Protein AF-A0A259KXC9-F1 (afdb_monomer)

Mean predicted aligned error: 21.01 Å

pLDDT: mean 70.19, std 17.05, range [35.16, 93.25]

Sequence (197 aa):
MSRIPPKAAGLARALYEAGTPIRQIAAETGLSSASVYFWADRIVDQDGTVHHAPAQRRYGGRTTHPPSRTRRRALLARLWHAAERQMDQIDTRVAALDAPGSPDARPGGRDCGARETSARDSEKDAKALAVLARVVRELGALDGESAAGKSPATGKGGAAAQSEEGLRGRNLDTFRRELARRLDRLREGGDGAEPAG

Solvent-accessible surface area (backbone atoms only — not comparable to full-atom values): 11827 Å² total; per-residue (Å²): 130,86,83,72,56,65,69,44,41,49,49,37,24,54,40,56,74,71,67,54,55,64,71,55,45,21,67,78,50,73,40,52,69,69,52,43,59,62,24,31,29,37,47,62,51,96,88,66,52,74,46,84,50,74,53,84,75,81,70,68,68,75,77,74,65,74,68,51,73,66,59,46,50,53,49,50,53,53,52,50,56,50,49,52,53,51,50,54,53,48,52,54,53,50,51,55,68,70,38,93,78,38,89,84,77,61,96,82,77,93,63,80,62,62,59,53,52,54,52,50,50,51,52,50,51,53,51,51,50,52,51,51,54,49,51,55,52,53,52,52,49,54,54,48,52,61,55,70,71,54,76,89,77,81,80,78,90,79,56,62,77,75,31,72,68,41,50,49,50,50,52,48,56,48,50,51,52,53,49,51,57,49,53,50,50,52,51,56,67,64,65,71,77,72,84,83,128

Nearest PDB structures (foldseek):
  2r0q-assembly1_F  TM=8.960E-01  e=5.290E+00  Staphylococcus aureus
  5xt2-assembly5_E  TM=7.795E-01  e=3.855E+00  Bradyrhizobium japonicum
  5z4y-assembly1_B  TM=3.067E-01  e=4.661E+00  unclassified

Radius of gyration: 32.55 Å; Cα contacts (8 Å, |Δi|>4): 79; chains: 1; bounding box: 71×36×91 Å

Structure (mmCIF, N/CA/C/O backbone):
data_AF-A0A259KXC9-F1
#
_entry.id   AF-A0A259KXC9-F1
#
loop_
_atom_site.group_PDB
_atom_site.id
_atom_site.type_symbol
_atom_site.label_atom_id
_atom_site.label_alt_id
_atom_site.label_comp_id
_atom_site.label_asym_id
_atom_site.label_entity_id
_atom_site.label_seq_id
_atom_site.pdbx_PDB_ins_code
_atom_site.Cartn_x
_atom_site.Cartn_y
_atom_site.Cartn_z
_atom_site.occupancy
_atom_site.B_iso_or_equiv
_atom_site.auth_seq_id
_atom_site.auth_comp_id
_atom_site.auth_asym_id
_atom_site.auth_atom_id
_atom_site.pdbx_PDB_model_num
ATOM 1 N N . MET A 1 1 ? -12.319 9.874 41.227 1.00 45.97 1 MET A N 1
ATOM 2 C CA . MET A 1 1 ? -12.435 8.753 40.268 1.00 45.97 1 MET A CA 1
ATOM 3 C C . MET A 1 1 ? -13.696 7.979 40.611 1.00 45.97 1 MET A C 1
ATOM 5 O O . MET A 1 1 ? -13.722 7.348 41.660 1.00 45.97 1 MET A O 1
ATOM 9 N N . SER A 1 2 ? -14.762 8.097 39.814 1.00 48.94 2 SER A N 1
ATOM 10 C CA . SER A 1 2 ? -15.996 7.334 40.048 1.00 48.94 2 SER A CA 1
ATOM 11 C C . SER A 1 2 ? -15.675 5.840 40.024 1.00 48.94 2 SER A C 1
ATOM 13 O O . SER A 1 2 ? -15.097 5.356 39.050 1.00 48.94 2 SER A O 1
ATOM 15 N N . ARG A 1 3 ? -15.992 5.123 41.110 1.00 65.00 3 ARG A N 1
ATOM 16 C CA . ARG A 1 3 ? -15.824 3.667 41.190 1.00 65.00 3 ARG A CA 1
ATOM 17 C C . ARG A 1 3 ? -16.818 3.034 40.220 1.00 65.00 3 ARG A C 1
ATOM 19 O O . ARG A 1 3 ? -18.007 2.966 40.506 1.00 65.00 3 ARG A O 1
ATOM 26 N N . ILE A 1 4 ? -16.335 2.649 39.044 1.00 69.31 4 ILE A N 1
ATOM 27 C CA . ILE A 1 4 ? -17.130 1.909 38.065 1.00 69.31 4 ILE A CA 1
ATOM 28 C C . ILE A 1 4 ? -17.415 0.525 38.661 1.00 69.31 4 ILE A C 1
ATOM 30 O O . ILE A 1 4 ? -16.483 -0.105 39.167 1.00 69.31 4 ILE A O 1
ATOM 34 N N . PRO A 1 5 ? -18.668 0.042 38.630 1.00 75.06 5 PRO A N 1
ATOM 35 C CA . PRO A 1 5 ? -18.994 -1.267 39.173 1.00 75.06 5 PRO A CA 1
ATOM 36 C C . PRO A 1 5 ? -18.284 -2.375 38.373 1.00 75.06 5 PRO A C 1
ATOM 38 O O . PRO A 1 5 ? -18.263 -2.317 37.139 1.00 75.06 5 PRO A O 1
ATOM 41 N N . PRO A 1 6 ? -17.757 -3.418 39.041 1.00 76.56 6 PRO A N 1
ATOM 42 C CA . PRO A 1 6 ? -16.983 -4.492 38.405 1.00 76.56 6 PRO A CA 1
ATOM 43 C C . PRO A 1 6 ? -17.765 -5.196 37.283 1.00 76.56 6 PRO A C 1
ATOM 45 O O . PRO A 1 6 ? -17.205 -5.550 36.248 1.00 76.56 6 PRO A O 1
ATOM 48 N N . LYS A 1 7 ? -19.095 -5.284 37.426 1.00 84.25 7 LYS A N 1
ATOM 49 C CA . LYS A 1 7 ? -20.003 -5.828 36.408 1.00 84.25 7 LYS A CA 1
ATOM 50 C C . LYS A 1 7 ? -19.958 -5.051 35.086 1.00 84.25 7 LYS A C 1
ATOM 52 O O . LYS A 1 7 ? -19.967 -5.668 34.027 1.00 84.25 7 LYS A O 1
ATOM 57 N N . ALA A 1 8 ? -19.884 -3.718 35.131 1.00 85.69 8 ALA A N 1
ATOM 58 C CA . ALA A 1 8 ? -19.824 -2.892 33.923 1.00 85.69 8 ALA A CA 1
ATOM 59 C C . ALA A 1 8 ? -18.471 -3.027 33.210 1.00 85.69 8 ALA A C 1
ATOM 61 O O . ALA A 1 8 ? -18.428 -3.052 31.983 1.00 85.69 8 ALA A O 1
ATOM 62 N N . ALA A 1 9 ? -17.379 -3.170 33.970 1.00 86.25 9 ALA A N 1
ATOM 63 C CA . ALA A 1 9 ? -16.046 -3.410 33.423 1.00 86.25 9 ALA A CA 1
ATOM 64 C C . ALA A 1 9 ? -15.948 -4.773 32.714 1.00 86.25 9 ALA A C 1
ATOM 66 O O . ALA A 1 9 ? -15.493 -4.838 31.572 1.00 86.25 9 ALA A O 1
ATOM 67 N N . GLY A 1 10 ? -16.436 -5.844 33.354 1.00 88.31 10 GLY A N 1
ATOM 68 C CA . GLY A 1 10 ? -16.463 -7.182 32.755 1.00 88.31 10 GLY A CA 1
ATOM 69 C C . GLY A 1 10 ? -17.336 -7.248 31.498 1.00 88.31 10 GLY A C 1
ATOM 70 O O . GLY A 1 10 ? -16.915 -7.789 30.477 1.00 88.31 10 GLY A O 1
ATOM 71 N N . LEU A 1 11 ? -18.516 -6.621 31.536 1.00 90.44 11 LEU A N 1
ATOM 72 C CA . LEU A 1 11 ? -19.430 -6.538 30.393 1.00 90.44 11 LEU A CA 1
ATOM 73 C C . LEU A 1 11 ? -18.794 -5.764 29.224 1.00 90.44 11 LEU A C 1
ATOM 75 O O . LEU A 1 11 ? -18.808 -6.240 28.089 1.00 90.44 11 LEU A O 1
ATOM 79 N N . ALA A 1 12 ? -18.162 -4.615 29.496 1.00 91.62 12 ALA A N 1
ATOM 80 C CA . ALA A 1 12 ? -17.472 -3.826 28.475 1.00 91.62 12 ALA A CA 1
ATOM 81 C C . ALA A 1 12 ? -16.391 -4.634 27.749 1.00 91.62 12 ALA A C 1
ATOM 83 O O . ALA A 1 12 ? -16.292 -4.564 26.523 1.00 91.62 12 ALA A O 1
ATOM 84 N N . ARG A 1 13 ? -15.609 -5.423 28.496 1.00 90.44 13 ARG A N 1
ATOM 85 C CA . ARG A 1 13 ? -14.588 -6.301 27.925 1.00 90.44 13 ARG A CA 1
ATOM 86 C C . ARG A 1 13 ? -15.200 -7.419 27.084 1.00 90.44 13 ARG A C 1
ATOM 88 O O . ARG A 1 13 ? -14.767 -7.601 25.952 1.00 90.44 13 ARG A O 1
ATOM 95 N N . ALA A 1 14 ? -16.219 -8.113 27.590 1.00 90.19 14 ALA A N 1
ATOM 96 C CA . ALA A 1 14 ? -16.875 -9.196 26.857 1.00 90.19 14 ALA A CA 1
ATOM 97 C C . ALA A 1 14 ? -17.439 -8.712 25.508 1.00 90.19 14 ALA A C 1
ATOM 99 O O . ALA A 1 14 ? -17.207 -9.332 24.472 1.00 90.19 14 ALA A O 1
ATOM 100 N N . LEU A 1 15 ? -18.096 -7.546 25.486 1.00 91.62 15 LEU A N 1
ATOM 101 C CA . LEU A 1 15 ? -18.560 -6.935 24.236 1.00 91.62 15 LEU A CA 1
ATOM 102 C C . LEU A 1 15 ? -17.404 -6.457 23.348 1.00 91.62 15 LEU A C 1
ATOM 104 O O . LEU A 1 15 ? -17.507 -6.496 22.119 1.00 91.62 15 LEU A O 1
ATOM 108 N N . TYR A 1 16 ? -16.298 -5.995 23.943 1.00 91.69 16 TYR A N 1
ATOM 109 C CA . TYR A 1 16 ? -15.095 -5.626 23.200 1.00 91.69 16 TYR A CA 1
ATOM 110 C C . TYR A 1 16 ? -14.453 -6.847 22.515 1.00 91.69 16 TYR A C 1
ATOM 112 O O . TYR A 1 16 ? -14.006 -6.752 21.373 1.00 91.69 16 TYR A O 1
ATOM 120 N N . GLU A 1 17 ? -14.463 -8.012 23.142 1.00 89.12 17 GLU A N 1
ATOM 121 C CA . GLU A 1 17 ? -13.960 -9.248 22.534 1.00 89.12 17 GLU A CA 1
ATOM 122 C C . GLU A 1 17 ? -14.943 -9.803 21.486 1.00 89.12 17 GLU A C 1
ATOM 124 O O . GLU A 1 17 ? -14.517 -10.249 20.424 1.00 89.12 17 GLU A O 1
ATOM 129 N N . ALA A 1 18 ? -16.254 -9.643 21.694 1.00 88.81 18 ALA A N 1
ATOM 130 C CA . ALA A 1 18 ? -17.305 -10.099 20.774 1.00 88.81 18 ALA A CA 1
ATOM 131 C C . ALA A 1 18 ? -17.453 -9.286 19.467 1.00 88.81 18 ALA A C 1
ATOM 133 O O . ALA A 1 18 ? -18.309 -9.589 18.640 1.00 88.81 18 ALA A O 1
ATOM 134 N N . GLY A 1 19 ? -16.661 -8.232 19.254 1.00 88.62 19 GLY A N 1
ATOM 135 C CA . GLY A 1 19 ? -16.741 -7.421 18.028 1.00 88.62 19 GLY A CA 1
ATOM 136 C C . GLY A 1 19 ? -17.784 -6.285 18.037 1.00 88.62 19 GLY A C 1
ATOM 137 O O . GLY A 1 19 ? -17.818 -5.495 17.095 1.00 88.62 19 GLY A O 1
ATOM 138 N N . THR A 1 20 ? -18.555 -6.096 19.115 1.00 90.12 20 THR A N 1
ATOM 139 C CA . THR A 1 20 ? -19.586 -5.042 19.240 1.00 90.12 20 THR A CA 1
ATOM 140 C C . THR A 1 20 ? -19.020 -3.622 19.055 1.00 90.12 20 THR A C 1
ATOM 142 O O . THR A 1 20 ? -17.974 -3.316 19.635 1.00 90.12 20 THR A O 1
ATOM 145 N N . PRO A 1 21 ? -19.644 -2.715 18.279 1.00 90.69 21 PRO A N 1
ATOM 146 C CA . PRO A 1 21 ? -19.142 -1.353 18.067 1.00 90.69 21 PRO A CA 1
ATOM 147 C C . PRO A 1 21 ? -18.966 -0.548 19.367 1.00 90.69 21 PRO A C 1
ATOM 149 O O . PRO A 1 21 ? -19.838 -0.562 20.229 1.00 90.69 21 PRO A O 1
ATOM 152 N N . ILE A 1 22 ? -17.889 0.244 19.484 1.00 90.19 22 ILE A N 1
ATOM 153 C CA . ILE A 1 22 ? -17.551 0.991 20.721 1.00 90.19 22 ILE A CA 1
ATOM 154 C C . ILE A 1 22 ? -18.691 1.896 21.206 1.00 90.19 22 ILE A C 1
ATOM 156 O O . ILE A 1 22 ? -18.929 1.990 22.407 1.00 90.19 22 ILE A O 1
ATOM 160 N N . ARG A 1 23 ? -19.424 2.542 20.287 1.00 90.50 23 ARG A N 1
ATOM 161 C CA . ARG A 1 23 ? -20.581 3.382 20.643 1.00 90.50 23 ARG A CA 1
ATOM 162 C C . ARG A 1 23 ? -21.698 2.583 21.313 1.00 90.50 23 ARG A C 1
ATOM 164 O O . ARG A 1 23 ? -22.316 3.084 22.243 1.00 90.50 23 ARG A O 1
ATOM 171 N N . GLN A 1 24 ? -21.934 1.360 20.851 1.00 91.88 24 GLN A N 1
ATOM 172 C CA . GLN A 1 24 ? -22.938 0.475 21.426 1.00 91.88 24 GLN A CA 1
ATOM 173 C C . GLN A 1 24 ? -22.489 -0.030 22.802 1.00 91.88 24 GLN A C 1
ATOM 175 O O . GLN A 1 24 ? -23.263 0.041 23.747 1.00 91.88 24 GLN A O 1
ATOM 180 N N . ILE A 1 25 ? -21.213 -0.406 22.954 1.00 92.50 25 ILE A N 1
ATOM 181 C CA . ILE A 1 25 ? -20.650 -0.773 24.266 1.00 92.50 25 ILE A CA 1
ATOM 182 C C . ILE A 1 25 ? -20.818 0.377 25.266 1.00 92.50 25 ILE A C 1
ATOM 184 O O . ILE A 1 25 ? -21.252 0.159 26.393 1.00 92.50 25 ILE A O 1
ATOM 188 N N . ALA A 1 26 ? -20.500 1.606 24.854 1.00 92.00 26 ALA A N 1
ATOM 189 C CA . ALA A 1 26 ? -20.657 2.797 25.685 1.00 92.00 26 ALA A CA 1
ATOM 190 C C . ALA A 1 26 ? -22.118 3.022 26.115 1.00 92.00 26 ALA A C 1
ATOM 192 O O . ALA A 1 26 ? -22.369 3.325 27.279 1.00 92.00 26 ALA A O 1
ATOM 193 N N . ALA A 1 27 ? -23.077 2.826 25.204 1.00 91.31 27 ALA A N 1
ATOM 194 C CA . ALA A 1 27 ? -24.503 2.943 25.507 1.00 91.31 27 ALA A CA 1
ATOM 195 C C . ALA A 1 27 ? -24.987 1.859 26.486 1.00 91.31 27 ALA A C 1
ATOM 197 O O . ALA A 1 27 ? -25.718 2.168 27.421 1.00 91.31 27 ALA A O 1
ATOM 198 N N . GLU A 1 28 ? -24.547 0.610 26.311 1.00 90.38 28 GLU A N 1
ATOM 199 C CA . GLU A 1 28 ? -24.964 -0.523 27.150 1.00 90.38 28 GLU A CA 1
ATOM 200 C C . GLU A 1 28 ? -24.323 -0.508 28.546 1.00 90.38 28 GLU A C 1
ATOM 202 O O . GLU A 1 28 ? -24.921 -0.963 29.518 1.00 90.38 28 GLU A O 1
ATOM 207 N N . THR A 1 29 ? -23.107 0.027 28.666 1.00 90.69 29 THR A N 1
ATOM 208 C CA . THR A 1 29 ? -22.350 0.038 29.933 1.00 90.69 29 THR A CA 1
ATOM 209 C C . THR A 1 29 ? -22.398 1.371 30.673 1.00 90.69 29 THR A C 1
ATOM 211 O O . THR A 1 29 ? -21.950 1.448 31.818 1.00 90.69 29 THR A O 1
ATOM 214 N N . GLY A 1 30 ? -22.890 2.435 30.031 1.00 90.06 30 GLY A N 1
ATOM 215 C CA . GLY A 1 30 ? -22.804 3.809 30.535 1.00 90.06 30 GLY A CA 1
ATOM 216 C C . GLY A 1 30 ? -21.371 4.356 30.596 1.00 90.06 30 GLY A C 1
ATOM 217 O O . GLY A 1 30 ? -21.124 5.389 31.219 1.00 90.06 30 GLY A O 1
ATOM 218 N N . LEU A 1 31 ? -20.403 3.663 29.987 1.00 90.62 31 LEU A N 1
ATOM 219 C CA . LEU A 1 31 ? -18.995 4.041 30.006 1.00 90.62 31 LEU A CA 1
ATOM 220 C C . LEU A 1 31 ? -18.653 5.018 28.883 1.00 90.62 31 LEU A C 1
ATOM 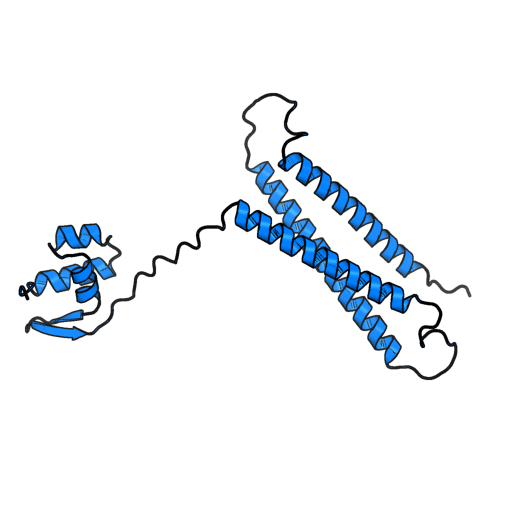222 O O . LEU A 1 31 ? -19.164 4.936 27.768 1.00 90.62 31 LEU A O 1
ATOM 226 N N . SER A 1 32 ? -17.688 5.900 29.144 1.00 90.56 32 SER A N 1
ATOM 227 C CA . SER A 1 32 ? -17.074 6.690 28.075 1.00 90.56 32 SER A CA 1
ATOM 228 C C . SER A 1 32 ? -16.286 5.787 27.116 1.00 90.56 32 SER A C 1
ATOM 230 O O . SER A 1 32 ? -15.781 4.734 27.509 1.00 90.56 32 SER A O 1
ATOM 232 N N . SER A 1 33 ? -16.088 6.226 25.869 1.00 88.69 33 SER A N 1
ATOM 233 C CA . SER A 1 33 ? -15.270 5.475 24.900 1.00 88.69 33 SER A CA 1
ATOM 234 C C . SER A 1 33 ? -13.842 5.220 25.404 1.00 88.69 33 SER A C 1
ATOM 236 O O . SER A 1 33 ? -13.302 4.138 25.198 1.00 88.69 33 SER A O 1
ATOM 238 N N . ALA A 1 34 ? -13.243 6.181 26.117 1.00 88.19 34 ALA A N 1
ATOM 239 C CA . ALA A 1 34 ? -11.924 6.012 26.728 1.00 88.19 34 ALA A CA 1
ATOM 240 C C . ALA A 1 34 ? -11.942 4.954 27.845 1.00 88.19 34 ALA A C 1
ATOM 242 O O . ALA A 1 34 ? -11.027 4.138 27.947 1.00 88.19 34 ALA A O 1
ATOM 243 N N . SER A 1 35 ? -13.010 4.925 28.647 1.00 90.06 35 SER A N 1
ATOM 244 C CA . SER A 1 35 ? -13.203 3.921 29.696 1.00 90.06 35 SER A CA 1
ATOM 245 C C . SER A 1 35 ? -13.388 2.515 29.122 1.00 90.06 35 SER A C 1
ATOM 247 O O . SER A 1 35 ? -12.886 1.564 29.709 1.00 90.06 35 SER A O 1
ATOM 249 N N . VAL A 1 36 ? -14.038 2.371 27.962 1.00 90.12 36 VAL A N 1
ATOM 250 C CA . VAL A 1 36 ? -14.145 1.075 27.269 1.00 90.12 36 VAL A CA 1
ATOM 251 C C . VAL 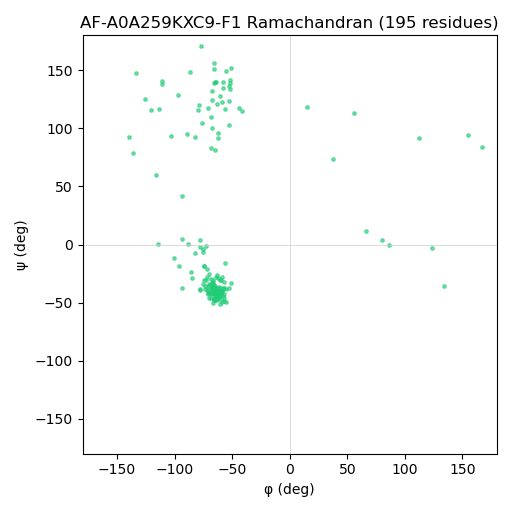A 1 36 ? -12.759 0.535 26.910 1.00 90.12 36 VAL A C 1
ATOM 253 O O . VAL A 1 36 ? -12.467 -0.613 27.223 1.00 90.12 36 VAL A O 1
ATOM 256 N N . TYR A 1 37 ? -11.870 1.353 26.334 1.00 90.31 37 TYR A N 1
ATOM 257 C CA . TYR A 1 37 ? -10.495 0.918 26.046 1.00 90.31 37 TYR A CA 1
ATOM 258 C C . TYR A 1 37 ? -9.699 0.598 27.312 1.00 90.31 37 TYR A C 1
ATOM 260 O O . TYR A 1 37 ? -8.977 -0.393 27.351 1.00 90.31 37 TYR A O 1
ATOM 268 N N . PHE A 1 38 ? -9.864 1.407 28.359 1.00 89.94 38 PHE A N 1
ATOM 269 C CA . PHE A 1 38 ? -9.216 1.178 29.647 1.00 89.94 38 PHE A CA 1
ATOM 270 C C . PHE A 1 38 ? -9.591 -0.184 30.258 1.00 89.94 38 PHE A C 1
ATOM 272 O O . PHE A 1 38 ? -8.728 -0.846 30.840 1.00 89.94 38 PHE A O 1
ATOM 279 N N . TRP A 1 39 ? -10.858 -0.594 30.137 1.00 90.50 39 TRP A N 1
ATOM 280 C CA . TRP A 1 39 ? -11.350 -1.876 30.648 1.00 90.50 39 TRP A CA 1
ATOM 281 C C . TRP A 1 39 ? -11.153 -3.040 29.677 1.00 90.50 39 TRP A C 1
ATOM 283 O O . TRP A 1 39 ? -11.007 -4.169 30.128 1.00 90.50 39 TRP A O 1
ATOM 293 N N . ALA A 1 40 ? -11.038 -2.785 28.373 1.00 89.50 40 ALA A N 1
ATOM 294 C CA . ALA A 1 40 ? -10.644 -3.808 27.406 1.00 89.50 40 ALA A CA 1
ATOM 295 C C . ALA A 1 40 ? -9.266 -4.412 27.738 1.00 89.50 40 ALA A C 1
ATOM 297 O O . ALA A 1 40 ? -9.021 -5.577 27.448 1.00 89.50 40 ALA A O 1
ATOM 298 N N . ASP A 1 41 ? -8.383 -3.653 28.396 1.00 89.62 41 ASP A N 1
ATOM 299 C CA . ASP A 1 41 ? -7.050 -4.136 28.771 1.00 89.62 41 ASP A CA 1
ATOM 300 C C . ASP A 1 41 ? -6.962 -4.737 30.176 1.00 89.62 41 ASP A C 1
ATOM 302 O O . ASP A 1 41 ? -5.870 -5.061 30.644 1.00 89.62 41 ASP A O 1
ATOM 306 N N . ARG A 1 42 ? -8.083 -4.867 30.891 1.00 90.44 42 ARG A N 1
ATOM 307 C CA . ARG A 1 42 ? -8.093 -5.300 32.293 1.00 90.44 42 ARG A CA 1
ATOM 308 C C . ARG A 1 42 ? -9.147 -6.365 32.558 1.00 90.44 42 ARG A C 1
ATOM 310 O O . ARG A 1 42 ? -10.195 -6.368 31.923 1.00 90.44 42 ARG A O 1
ATOM 317 N N . ILE A 1 43 ? -8.860 -7.269 33.481 1.00 85.38 43 ILE A N 1
ATOM 318 C CA . ILE A 1 43 ? -9.810 -8.252 34.010 1.00 85.38 43 ILE A CA 1
ATOM 319 C C . ILE A 1 43 ? -10.084 -7.865 35.457 1.00 85.38 43 ILE A C 1
ATOM 321 O O . ILE A 1 43 ? -9.166 -7.448 36.165 1.00 85.38 43 ILE A O 1
ATOM 325 N N . VAL A 1 44 ? -11.351 -7.941 35.855 1.00 85.19 44 VAL A N 1
ATOM 326 C CA . VAL A 1 44 ? -11.797 -7.677 37.223 1.00 85.19 44 VAL A CA 1
ATOM 327 C C . VAL A 1 44 ? -12.320 -8.985 37.797 1.00 85.19 44 VAL A C 1
ATOM 329 O O . VAL A 1 44 ? -13.294 -9.521 37.267 1.00 85.19 44 VAL A O 1
ATOM 332 N N . ASP A 1 45 ? -11.674 -9.496 38.840 1.00 81.81 45 ASP A N 1
ATOM 333 C CA . ASP A 1 45 ? -12.122 -10.711 39.523 1.00 81.81 45 ASP A CA 1
ATOM 334 C C . ASP A 1 45 ? -13.315 -10.423 40.442 1.00 81.81 45 ASP A C 1
ATOM 336 O O . ASP A 1 45 ? -13.673 -9.271 40.710 1.00 81.81 45 ASP A O 1
ATOM 340 N N . GLN A 1 46 ? -13.929 -11.487 40.963 1.00 76.31 46 GLN A N 1
ATOM 341 C CA . GLN A 1 46 ? -15.059 -11.385 41.894 1.00 76.31 46 GLN A CA 1
ATOM 342 C C . GLN A 1 46 ? -14.679 -10.667 43.199 1.00 76.31 46 GLN A C 1
ATOM 344 O O . GLN A 1 46 ? -15.508 -9.951 43.759 1.00 76.31 46 GLN A O 1
ATOM 349 N N . ASP A 1 47 ? -13.412 -10.766 43.608 1.00 76.88 47 ASP A N 1
ATOM 350 C CA . ASP A 1 47 ? -12.852 -10.095 44.788 1.00 76.88 47 ASP A CA 1
ATOM 351 C C . ASP A 1 47 ? -12.546 -8.603 44.543 1.00 76.88 47 ASP A C 1
ATOM 353 O O . ASP A 1 47 ? -12.110 -7.881 45.441 1.00 76.88 47 ASP A O 1
ATOM 357 N N . GLY A 1 48 ? -12.773 -8.113 43.318 1.00 75.06 48 GLY A N 1
ATOM 358 C CA . GLY A 1 48 ? -12.513 -6.732 42.918 1.00 75.06 48 GLY A CA 1
ATOM 359 C C . GLY A 1 48 ? -11.049 -6.435 42.584 1.00 75.06 48 GLY A C 1
ATOM 360 O O . GLY A 1 48 ? -10.721 -5.284 42.281 1.00 75.06 48 GLY A O 1
ATOM 361 N N . THR A 1 49 ? -10.172 -7.442 42.603 1.00 83.88 49 THR A N 1
ATOM 362 C CA . THR A 1 49 ? -8.802 -7.341 42.090 1.00 83.88 49 THR A CA 1
ATOM 363 C C . THR A 1 49 ? -8.812 -7.081 40.589 1.00 83.88 49 THR A C 1
ATOM 365 O O . THR A 1 49 ? -9.648 -7.599 39.848 1.00 83.88 49 THR A O 1
ATOM 368 N N . VAL A 1 50 ? -7.901 -6.215 40.138 1.00 85.88 50 VAL A N 1
ATOM 369 C CA . VAL A 1 50 ? -7.814 -5.791 38.739 1.00 85.88 50 VAL A CA 1
ATOM 370 C C . VAL A 1 50 ? -6.449 -6.157 38.187 1.00 85.88 50 VAL A C 1
ATOM 372 O O . VAL A 1 50 ? -5.436 -5.596 38.605 1.00 85.88 50 VAL A O 1
ATOM 375 N N . HIS A 1 51 ? -6.428 -7.043 37.196 1.00 85.88 51 HIS A N 1
ATOM 376 C CA . HIS A 1 51 ? -5.204 -7.462 36.523 1.00 85.88 51 HIS A CA 1
ATOM 377 C C . HIS A 1 51 ? -5.171 -6.939 35.091 1.00 85.88 51 HIS A C 1
ATOM 379 O O . HIS A 1 51 ? -6.186 -6.889 34.396 1.00 85.88 51 HIS A O 1
ATOM 385 N N . HIS A 1 52 ? -3.991 -6.515 34.646 1.00 87.50 52 HIS A N 1
ATOM 386 C CA . HIS A 1 52 ? -3.789 -6.054 33.280 1.00 87.50 52 HIS A CA 1
ATOM 387 C C . HIS A 1 52 ? -3.636 -7.259 32.343 1.00 87.50 52 HIS A C 1
ATOM 389 O O . HIS A 1 52 ? -2.667 -8.008 32.440 1.00 87.50 52 HIS A O 1
ATOM 395 N N . ALA A 1 53 ? -4.579 -7.417 31.422 1.00 84.56 53 ALA A N 1
ATOM 396 C CA . ALA A 1 53 ? -4.594 -8.447 30.393 1.00 84.56 53 ALA A CA 1
ATOM 397 C C . ALA A 1 53 ? -5.095 -7.797 29.092 1.00 84.56 53 ALA A C 1
ATOM 399 O O . ALA A 1 53 ? -6.306 -7.690 28.896 1.00 84.56 53 ALA A O 1
ATOM 400 N N . PRO A 1 54 ? -4.206 -7.297 28.222 1.00 83.44 54 PRO A N 1
ATOM 401 C CA . PRO A 1 54 ? -4.607 -6.532 27.046 1.00 83.44 54 PRO A CA 1
ATOM 402 C C . PRO A 1 54 ? -5.445 -7.398 26.097 1.00 83.44 54 PRO A C 1
ATOM 404 O O . PRO A 1 54 ? -4.974 -8.439 25.641 1.00 83.44 54 PRO A O 1
ATOM 407 N N . ALA A 1 55 ? -6.682 -6.989 25.798 1.00 81.31 55 ALA A N 1
ATOM 408 C CA . ALA A 1 55 ? -7.474 -7.654 24.765 1.00 81.31 55 ALA A CA 1
ATOM 409 C C . ALA A 1 55 ? -6.822 -7.458 23.389 1.00 81.31 55 ALA A C 1
ATOM 411 O O . ALA A 1 55 ? -6.171 -6.437 23.130 1.00 81.31 55 ALA A O 1
ATOM 412 N N . GLN A 1 56 ? -7.023 -8.417 22.477 1.00 80.44 56 GLN A N 1
ATOM 413 C CA . GLN A 1 56 ? -6.568 -8.261 21.099 1.00 80.44 56 GLN A CA 1
ATOM 414 C C . GLN A 1 56 ? -7.170 -6.984 20.515 1.00 80.44 56 GLN A C 1
ATOM 416 O O . GLN A 1 56 ? -8.389 -6.831 20.404 1.00 80.44 56 GLN A O 1
ATOM 421 N N . ARG A 1 57 ? -6.299 -6.031 20.169 1.00 82.31 57 ARG A N 1
ATOM 422 C CA . ARG A 1 57 ? -6.742 -4.780 19.570 1.00 82.31 57 ARG A CA 1
ATOM 423 C C . ARG A 1 57 ? -7.443 -5.107 18.273 1.00 82.31 57 ARG A C 1
ATOM 425 O O . ARG A 1 57 ? -6.870 -5.731 17.381 1.00 82.31 57 ARG A O 1
ATOM 432 N N . ARG A 1 58 ? -8.655 -4.581 18.148 1.00 74.94 58 ARG A N 1
ATOM 433 C CA . ARG A 1 58 ? -9.325 -4.472 16.864 1.00 74.94 58 ARG A CA 1
ATOM 434 C C . ARG A 1 58 ? -8.548 -3.447 16.052 1.00 74.94 58 ARG A C 1
ATOM 436 O O . ARG A 1 58 ? -8.880 -2.263 16.037 1.00 74.94 58 ARG A O 1
ATOM 443 N N . TYR A 1 59 ? -7.466 -3.885 15.418 1.00 58.72 59 TYR A N 1
ATOM 444 C CA . TYR A 1 59 ? -6.936 -3.173 14.276 1.00 58.72 59 TYR A CA 1
ATOM 445 C C . TYR A 1 59 ? -8.051 -3.229 13.241 1.00 58.72 59 TYR A C 1
ATOM 447 O O . TYR A 1 59 ? -8.166 -4.181 12.476 1.00 58.72 59 TYR A O 1
ATOM 455 N N . GLY A 1 60 ? -8.906 -2.202 13.247 1.00 53.41 60 GLY A N 1
ATOM 456 C CA . GLY A 1 60 ? -9.552 -1.778 12.023 1.00 53.41 60 GLY A CA 1
ATOM 457 C C . GLY A 1 60 ? -8.389 -1.581 11.081 1.00 53.41 60 GLY A C 1
ATOM 458 O O . GLY A 1 60 ? -7.585 -0.669 11.305 1.00 53.41 60 GLY A O 1
ATOM 459 N N . GLY A 1 61 ? -8.199 -2.550 10.176 1.00 47.41 61 GLY A N 1
ATOM 460 C CA . GLY A 1 61 ? -7.112 -2.530 9.215 1.00 47.41 61 GLY A CA 1
ATOM 461 C C . GLY A 1 61 ? -7.091 -1.114 8.705 1.00 47.41 61 GLY A C 1
ATOM 462 O O . GLY A 1 61 ? -8.146 -0.645 8.272 1.00 47.41 61 GLY A O 1
ATOM 463 N N . ARG A 1 62 ? -5.976 -0.395 8.937 1.00 48.22 62 ARG A N 1
ATOM 464 C CA . ARG A 1 62 ? -5.833 0.988 8.476 1.00 48.22 62 ARG A CA 1
ATOM 465 C C . ARG A 1 62 ? -6.432 0.959 7.100 1.00 48.22 62 ARG A C 1
ATOM 467 O O . ARG A 1 62 ? -5.941 0.189 6.275 1.00 48.22 62 ARG A O 1
ATOM 474 N N . THR A 1 63 ? -7.539 1.664 6.907 1.00 47.44 63 THR A N 1
ATOM 475 C CA . THR A 1 63 ? 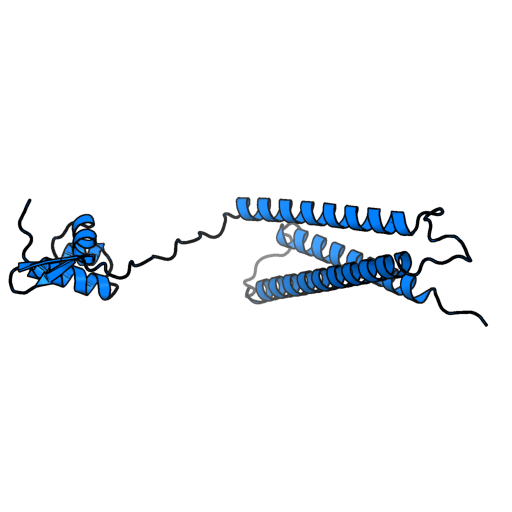-8.114 1.776 5.588 1.00 47.44 63 THR A CA 1
ATOM 476 C C . THR A 1 63 ? -7.012 2.483 4.833 1.00 47.44 63 THR A C 1
ATOM 478 O O . THR A 1 63 ? -6.807 3.690 4.964 1.00 47.44 63 THR A O 1
ATOM 481 N N . THR A 1 64 ? -6.181 1.704 4.148 1.00 55.34 64 THR A N 1
ATOM 482 C CA . THR A 1 64 ? -5.272 2.165 3.126 1.00 55.34 64 THR A CA 1
ATOM 483 C C . THR A 1 64 ? -6.233 2.660 2.080 1.00 55.34 64 THR A C 1
ATOM 485 O O . THR A 1 64 ? -6.637 1.929 1.181 1.00 55.34 64 THR A O 1
ATOM 488 N N . HIS A 1 65 ? -6.729 3.882 2.298 1.00 55.28 65 HIS A N 1
ATOM 489 C CA . HIS A 1 65 ? -7.627 4.512 1.372 1.00 55.28 65 HIS A CA 1
ATOM 490 C C . HIS A 1 65 ? -6.908 4.424 0.038 1.00 55.28 65 HIS A C 1
ATOM 492 O O . HIS A 1 65 ? -5.731 4.816 -0.035 1.00 55.28 65 HIS A O 1
ATOM 498 N N . PRO A 1 66 ? -7.554 3.826 -0.977 1.00 59.62 66 PRO A N 1
ATOM 499 C CA . PRO A 1 66 ? -6.925 3.694 -2.268 1.00 59.62 66 PRO A CA 1
ATOM 500 C C . PRO A 1 66 ? -6.432 5.090 -2.660 1.00 59.62 66 PRO A C 1
ATOM 502 O O . PRO A 1 66 ? -7.150 6.073 -2.440 1.00 59.62 66 PRO A O 1
ATOM 505 N N . PRO A 1 67 ? -5.183 5.211 -3.144 1.00 70.25 67 PRO A N 1
ATOM 506 C CA . PRO A 1 67 ? -4.607 6.512 -3.435 1.00 70.25 67 PRO A CA 1
ATOM 507 C C . PRO A 1 67 ? -5.563 7.280 -4.343 1.00 70.25 67 PRO A C 1
ATOM 509 O O . PRO A 1 67 ? -6.110 6.708 -5.291 1.00 70.25 67 PRO A O 1
ATOM 512 N N . SER A 1 68 ? -5.764 8.567 -4.045 1.00 82.81 68 SER A N 1
ATOM 513 C CA . SER A 1 68 ? -6.624 9.430 -4.855 1.00 82.81 68 SER A CA 1
ATOM 514 C C . SER A 1 68 ? -6.239 9.329 -6.333 1.00 82.81 68 SER A C 1
ATOM 516 O O . SER A 1 68 ? -5.081 9.067 -6.672 1.00 82.81 68 SER A O 1
ATOM 518 N N . ARG A 1 69 ? -7.196 9.556 -7.240 1.00 82.06 69 ARG A N 1
ATOM 519 C CA . ARG A 1 69 ? -6.965 9.440 -8.691 1.00 82.06 69 ARG A CA 1
ATOM 520 C C . ARG A 1 69 ? -5.756 10.265 -9.154 1.00 82.06 69 ARG A C 1
ATOM 522 O O . ARG A 1 69 ? -4.979 9.793 -9.979 1.00 82.06 69 ARG A O 1
ATOM 529 N N . THR A 1 70 ? -5.555 11.446 -8.570 1.00 84.69 70 THR A N 1
ATOM 530 C CA . THR A 1 70 ? -4.395 12.315 -8.818 1.00 84.69 70 THR A CA 1
ATOM 531 C C . THR A 1 70 ? -3.091 11.686 -8.333 1.00 84.69 70 THR A C 1
ATOM 533 O O . THR A 1 70 ? -2.122 11.632 -9.087 1.00 84.69 70 THR A O 1
ATOM 536 N N . ARG A 1 71 ? -3.066 11.131 -7.112 1.00 79.44 71 ARG A N 1
ATOM 537 C CA . ARG A 1 71 ? -1.884 10.449 -6.561 1.00 79.44 71 ARG A CA 1
ATOM 538 C C . ARG A 1 71 ? -1.533 9.194 -7.361 1.00 79.44 71 ARG A C 1
ATOM 540 O O . ARG A 1 71 ? -0.358 8.932 -7.599 1.00 79.44 71 ARG A O 1
ATOM 547 N N . ARG A 1 72 ? -2.546 8.459 -7.831 1.00 83.50 72 ARG A N 1
ATOM 548 C CA . ARG A 1 72 ? -2.374 7.313 -8.731 1.00 83.50 72 ARG A CA 1
ATOM 549 C C . ARG A 1 72 ? -1.801 7.743 -10.087 1.00 83.50 72 ARG A C 1
ATOM 551 O O . ARG A 1 72 ? -0.839 7.134 -10.532 1.00 83.50 72 ARG A O 1
ATOM 558 N N . ARG A 1 73 ? -2.325 8.805 -10.718 1.00 89.00 73 ARG A N 1
ATOM 559 C CA . ARG A 1 73 ? -1.778 9.341 -11.986 1.00 89.00 73 ARG A CA 1
ATOM 560 C C . ARG A 1 73 ? -0.327 9.797 -11.837 1.00 89.00 73 ARG A C 1
ATOM 562 O O . ARG A 1 73 ? 0.488 9.458 -12.683 1.00 89.00 73 ARG A O 1
ATOM 569 N N . ALA A 1 74 ? 0.003 10.501 -10.755 1.00 88.75 74 ALA A N 1
ATOM 570 C CA . ALA A 1 74 ? 1.370 10.945 -10.493 1.00 88.75 74 ALA A CA 1
ATOM 571 C C . ALA A 1 74 ? 2.338 9.764 -10.308 1.00 88.75 74 ALA A C 1
ATOM 573 O O . ALA A 1 74 ? 3.452 9.792 -10.823 1.00 88.75 74 ALA A O 1
ATOM 574 N N . LEU A 1 75 ? 1.909 8.709 -9.607 1.00 87.50 75 LEU A N 1
ATOM 575 C CA . LEU A 1 75 ? 2.702 7.488 -9.465 1.00 87.50 75 LEU A CA 1
ATOM 576 C C . LEU A 1 75 ? 2.923 6.799 -10.817 1.00 87.50 75 LEU A C 1
ATOM 578 O O . LEU A 1 75 ? 4.054 6.443 -11.130 1.00 87.50 75 LEU A O 1
ATOM 582 N N . LEU A 1 76 ? 1.870 6.656 -11.625 1.00 91.31 76 LEU A N 1
ATOM 583 C CA . LEU A 1 76 ? 1.965 6.048 -12.954 1.00 91.31 76 LEU A CA 1
ATOM 584 C C . LEU A 1 76 ? 2.888 6.841 -13.882 1.00 91.31 76 LEU A C 1
ATOM 586 O O . LEU A 1 76 ? 3.731 6.241 -14.532 1.00 91.31 76 LEU A O 1
ATOM 590 N N . ALA A 1 77 ? 2.795 8.173 -13.889 1.00 88.31 77 ALA A N 1
ATOM 591 C CA . ALA A 1 77 ? 3.697 9.018 -14.671 1.00 88.31 77 ALA A CA 1
ATOM 592 C C . ALA A 1 77 ? 5.162 8.833 -14.244 1.00 88.31 77 ALA A C 1
ATOM 594 O O . ALA A 1 77 ? 6.050 8.710 -15.080 1.00 88.31 77 ALA A O 1
ATOM 595 N N . ARG A 1 78 ? 5.425 8.745 -12.934 1.00 91.50 78 ARG A N 1
ATOM 596 C CA . ARG A 1 78 ? 6.779 8.490 -12.418 1.00 91.50 78 ARG A CA 1
ATOM 597 C C . ARG A 1 78 ? 7.303 7.110 -12.803 1.00 91.50 78 ARG A C 1
ATOM 599 O O . ARG A 1 78 ? 8.470 7.002 -13.156 1.00 91.50 78 ARG A O 1
ATOM 606 N N . LEU A 1 79 ? 6.462 6.079 -12.724 1.00 93.25 79 LEU A N 1
ATOM 607 C CA . LEU A 1 79 ? 6.823 4.724 -13.145 1.00 93.25 79 LEU A CA 1
ATOM 608 C C . LEU A 1 79 ? 7.098 4.667 -14.647 1.00 93.25 79 LEU A C 1
ATOM 610 O O . LEU A 1 79 ? 8.080 4.062 -15.058 1.00 93.25 79 LEU A O 1
ATOM 614 N N . TRP A 1 80 ? 6.282 5.354 -15.445 1.00 91.94 80 TRP A N 1
ATOM 615 C CA . TRP A 1 80 ? 6.468 5.461 -16.886 1.00 91.94 80 TRP A CA 1
ATOM 616 C C . TRP A 1 80 ? 7.808 6.116 -17.235 1.00 91.94 80 TRP A C 1
ATOM 618 O O . TRP A 1 80 ? 8.618 5.517 -17.929 1.00 91.94 80 TRP A O 1
ATOM 628 N N . HIS A 1 81 ? 8.112 7.277 -16.651 1.00 87.88 81 HIS A N 1
ATOM 629 C CA . HIS A 1 81 ? 9.399 7.943 -16.868 1.00 87.88 81 HIS A CA 1
ATOM 630 C C . HIS A 1 81 ? 10.602 7.152 -16.347 1.00 87.88 81 HIS A C 1
ATOM 632 O O . HIS A 1 81 ? 11.716 7.334 -16.834 1.00 87.88 81 HIS A O 1
ATOM 638 N N . ALA A 1 82 ? 10.418 6.318 -15.323 1.00 90.50 82 ALA A N 1
ATOM 639 C CA . ALA A 1 82 ? 11.468 5.416 -14.871 1.00 90.50 82 ALA A CA 1
ATOM 640 C C . ALA A 1 82 ? 11.703 4.294 -15.892 1.00 90.50 82 ALA A C 1
ATOM 642 O O . ALA A 1 82 ? 12.854 3.991 -16.191 1.00 90.50 82 ALA A O 1
ATOM 643 N N . ALA A 1 83 ? 10.631 3.734 -16.457 1.00 84.75 83 ALA A N 1
ATOM 644 C CA . ALA A 1 83 ? 10.714 2.721 -17.500 1.00 84.75 83 ALA A CA 1
ATOM 645 C C . ALA A 1 83 ? 11.366 3.271 -18.778 1.00 84.75 83 ALA A C 1
ATOM 647 O O . ALA A 1 83 ? 12.263 2.627 -19.308 1.00 84.75 83 ALA A O 1
ATOM 648 N N . GLU A 1 84 ? 10.994 4.478 -19.220 1.00 88.06 84 GLU A N 1
ATOM 649 C CA . GLU A 1 84 ? 11.629 5.157 -20.363 1.00 88.06 84 GLU A CA 1
ATOM 650 C C . GLU A 1 84 ? 13.142 5.295 -20.153 1.00 88.06 84 GLU A C 1
ATOM 652 O O . GLU A 1 84 ? 13.925 4.843 -20.981 1.00 88.06 84 GLU A O 1
ATOM 657 N N . ARG A 1 85 ? 13.570 5.792 -18.985 1.00 87.56 85 ARG A N 1
ATOM 658 C CA . ARG A 1 85 ? 15.003 5.895 -18.665 1.00 87.56 85 ARG A CA 1
ATOM 659 C C . ARG A 1 85 ? 15.710 4.545 -18.638 1.00 87.56 85 ARG A C 1
ATOM 661 O O . ARG A 1 85 ? 16.878 4.469 -18.998 1.00 87.56 85 ARG A O 1
ATOM 668 N N . GLN A 1 86 ? 15.043 3.497 -18.158 1.00 85.50 86 GLN A N 1
ATOM 669 C CA . GLN A 1 86 ? 15.619 2.152 -18.154 1.00 85.50 86 GLN A CA 1
ATOM 670 C C . GLN A 1 86 ? 15.791 1.615 -19.576 1.00 85.50 86 GLN A C 1
ATOM 672 O O . GLN A 1 86 ? 16.806 0.982 -19.850 1.00 85.50 86 GLN A O 1
ATOM 677 N N . MET A 1 87 ? 14.850 1.902 -20.478 1.00 85.88 87 MET A N 1
ATOM 678 C CA . MET A 1 87 ? 14.972 1.558 -21.896 1.00 85.88 87 MET A CA 1
ATOM 679 C C . MET A 1 87 ? 16.128 2.321 -22.544 1.00 85.88 87 MET A C 1
ATOM 681 O O . MET A 1 87 ? 16.992 1.683 -23.129 1.00 85.88 87 MET A O 1
ATOM 685 N N . ASP A 1 88 ? 16.237 3.635 -22.326 1.00 85.62 88 ASP A N 1
ATOM 686 C CA . ASP A 1 88 ? 17.357 4.433 -22.852 1.00 85.62 88 ASP A CA 1
ATOM 687 C C . ASP A 1 88 ? 18.721 3.910 -22.360 1.00 85.62 88 ASP A C 1
ATOM 689 O O . ASP A 1 88 ? 19.703 3.875 -23.104 1.00 85.62 88 ASP A O 1
ATOM 693 N N . GLN A 1 89 ? 18.797 3.461 -21.102 1.00 82.94 89 GLN A N 1
ATOM 694 C CA . GLN A 1 89 ? 20.004 2.849 -20.534 1.00 82.94 89 GLN A CA 1
ATOM 695 C C . GLN A 1 89 ? 20.320 1.479 -21.142 1.00 82.94 89 GLN A C 1
ATOM 697 O O . GLN A 1 89 ? 21.493 1.121 -21.247 1.00 82.94 89 GLN A O 1
ATOM 702 N N . ILE A 1 90 ? 19.304 0.688 -21.496 1.00 76.75 90 ILE A N 1
ATOM 703 C CA . ILE A 1 90 ? 19.487 -0.571 -22.230 1.00 76.75 90 ILE A CA 1
ATOM 704 C C . ILE A 1 90 ? 20.000 -0.255 -23.633 1.00 76.75 90 ILE A C 1
ATOM 706 O O . ILE A 1 90 ? 21.051 -0.764 -24.004 1.00 76.75 90 ILE A O 1
ATOM 710 N N . ASP A 1 91 ? 19.344 0.654 -24.352 1.00 80.12 91 ASP A N 1
ATOM 711 C CA . ASP A 1 91 ? 19.720 1.039 -25.715 1.00 80.12 91 ASP A CA 1
ATOM 712 C C . ASP A 1 91 ? 21.153 1.589 -25.767 1.00 80.12 91 ASP A C 1
ATOM 714 O O . ASP A 1 91 ? 21.928 1.224 -26.646 1.00 80.12 91 ASP A O 1
ATOM 718 N N . THR A 1 92 ? 21.556 2.387 -24.774 1.00 82.25 92 THR A N 1
ATOM 719 C CA . THR A 1 92 ? 22.941 2.875 -24.656 1.00 82.25 92 THR A CA 1
ATOM 720 C C . THR A 1 92 ? 23.942 1.732 -24.462 1.00 82.25 92 THR A C 1
ATOM 722 O O . THR A 1 92 ? 25.027 1.758 -25.040 1.00 82.25 92 THR A O 1
ATOM 725 N N . ARG A 1 93 ? 23.598 0.720 -23.652 1.00 74.38 93 ARG A N 1
ATOM 726 C CA . ARG A 1 93 ? 24.465 -0.449 -23.433 1.00 74.38 93 ARG A CA 1
ATOM 727 C C . ARG A 1 93 ? 24.555 -1.319 -24.684 1.00 74.38 93 ARG A C 1
ATOM 729 O O . ARG A 1 93 ? 25.654 -1.734 -25.024 1.00 74.38 93 ARG A O 1
ATOM 736 N N . VAL A 1 94 ? 23.445 -1.534 -25.387 1.00 77.88 94 VAL A N 1
ATOM 737 C CA . VAL A 1 94 ? 23.414 -2.285 -26.654 1.00 77.88 94 VAL A CA 1
ATOM 738 C C . VAL A 1 94 ? 24.224 -1.561 -27.730 1.00 77.88 94 VAL A C 1
ATOM 740 O O . VAL A 1 94 ? 25.108 -2.157 -28.331 1.00 77.88 94 VAL A O 1
ATOM 743 N N . ALA A 1 95 ? 24.033 -0.250 -27.890 1.00 74.81 95 ALA A N 1
ATOM 744 C CA . ALA A 1 95 ? 24.808 0.547 -28.839 1.00 74.81 95 ALA A CA 1
ATOM 745 C C . ALA A 1 95 ? 26.321 0.528 -28.542 1.00 74.81 95 ALA A C 1
ATOM 747 O O . ALA A 1 95 ? 27.131 0.615 -29.461 1.00 74.81 95 ALA A O 1
ATOM 748 N N .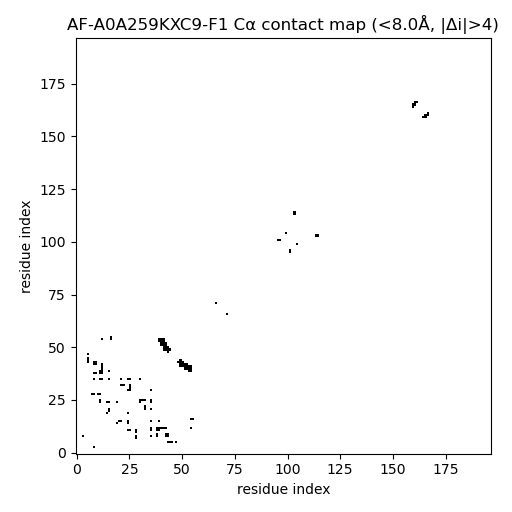 ALA A 1 96 ? 26.717 0.400 -27.271 1.00 72.19 96 ALA A N 1
ATOM 749 C CA . ALA A 1 96 ? 28.119 0.245 -26.888 1.00 72.19 96 ALA A CA 1
ATOM 750 C C . ALA A 1 96 ? 28.698 -1.136 -27.253 1.00 72.19 96 ALA A C 1
ATOM 752 O O . ALA A 1 96 ? 29.901 -1.231 -27.494 1.00 72.19 96 ALA A O 1
ATOM 753 N N . LEU A 1 97 ? 27.869 -2.185 -27.323 1.00 67.38 97 LEU A N 1
ATOM 754 C CA . LEU A 1 97 ? 28.270 -3.507 -27.824 1.00 67.38 97 LEU A CA 1
ATOM 755 C C . LEU A 1 97 ? 28.432 -3.502 -29.354 1.00 67.38 97 LEU A C 1
ATOM 757 O O . LEU A 1 97 ? 29.358 -4.130 -29.862 1.00 67.38 97 LEU A O 1
ATOM 761 N N . ASP A 1 98 ? 27.595 -2.739 -30.063 1.00 61.06 98 ASP A N 1
ATOM 762 C CA . ASP A 1 98 ? 27.612 -2.617 -31.531 1.00 61.06 98 ASP A CA 1
ATOM 763 C C . ASP A 1 98 ? 28.656 -1.612 -32.066 1.00 61.06 98 ASP A C 1
ATOM 765 O O . ASP A 1 98 ? 28.865 -1.499 -33.277 1.00 61.06 98 ASP A O 1
ATOM 769 N N . ALA A 1 99 ? 29.326 -0.855 -31.188 1.00 61.22 99 ALA A N 1
ATOM 770 C CA . ALA A 1 99 ? 30.289 0.166 -31.588 1.00 61.22 99 ALA A CA 1
ATOM 771 C C . ALA A 1 99 ? 31.554 -0.455 -32.235 1.00 61.22 99 ALA A C 1
ATOM 773 O O . ALA A 1 99 ? 32.257 -1.250 -31.596 1.00 61.22 99 ALA A O 1
ATOM 774 N N . PRO A 1 100 ? 31.922 -0.060 -33.474 1.00 45.62 100 PRO A N 1
ATOM 775 C CA . PRO A 1 100 ? 33.118 -0.566 -34.140 1.00 45.62 100 PRO A CA 1
ATOM 776 C C . PRO A 1 100 ? 34.374 -0.043 -33.426 1.00 45.62 100 PRO A C 1
ATOM 778 O O . PRO A 1 100 ? 34.681 1.147 -33.470 1.00 45.62 100 PRO A O 1
ATOM 781 N N . GLY A 1 101 ? 35.083 -0.945 -32.740 1.00 51.78 101 GLY A N 1
ATOM 782 C CA . GLY A 1 101 ? 36.219 -0.629 -31.863 1.00 51.78 101 GLY A CA 1
ATOM 783 C C . GLY A 1 101 ? 36.073 -1.135 -30.423 1.00 51.78 101 GLY A C 1
ATOM 784 O O . GLY A 1 101 ? 37.017 -0.999 -29.645 1.00 51.78 101 GLY A O 1
ATOM 7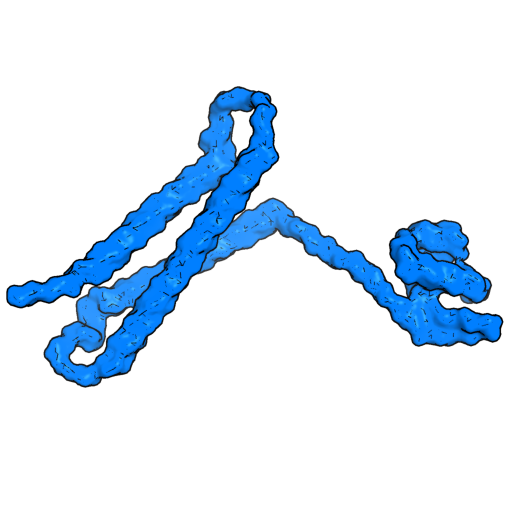85 N N . SER A 1 102 ? 34.934 -1.747 -30.074 1.00 47.44 102 SER A N 1
ATOM 786 C CA . SER A 1 102 ? 34.812 -2.594 -28.881 1.00 47.44 102 SER A CA 1
ATOM 787 C C . SER A 1 102 ? 35.935 -3.653 -28.876 1.00 47.44 102 SER A C 1
ATOM 789 O O . SER A 1 102 ? 36.259 -4.178 -29.948 1.00 47.44 102 SER A O 1
ATOM 791 N N . PRO A 1 103 ? 36.575 -3.971 -27.729 1.00 51.00 103 PRO A N 1
ATOM 792 C CA . PRO A 1 103 ? 37.698 -4.917 -27.667 1.00 51.00 103 PRO A CA 1
ATOM 793 C C . PRO A 1 103 ? 37.371 -6.311 -28.235 1.00 51.00 103 PRO A C 1
ATOM 795 O O . PRO A 1 103 ? 38.289 -7.041 -28.596 1.00 51.00 103 PRO A O 1
ATOM 798 N N . ASP A 1 104 ? 36.088 -6.630 -28.417 1.00 49.91 104 ASP A N 1
ATOM 799 C CA . ASP A 1 104 ? 35.608 -7.861 -29.051 1.00 49.91 104 ASP A CA 1
ATOM 800 C C . ASP A 1 104 ? 35.758 -7.891 -30.592 1.00 49.91 104 ASP A C 1
ATOM 802 O O . ASP A 1 104 ? 35.535 -8.928 -31.217 1.00 49.91 104 ASP A O 1
ATOM 806 N N . ALA A 1 105 ? 36.176 -6.796 -31.240 1.00 43.88 105 ALA A N 1
ATOM 807 C CA . ALA A 1 105 ? 36.337 -6.701 -32.697 1.00 43.88 105 ALA A CA 1
ATOM 808 C C . ALA A 1 105 ? 37.769 -7.009 -33.189 1.00 43.88 105 ALA A C 1
ATOM 810 O O . ALA A 1 105 ? 38.297 -6.325 -34.071 1.00 43.88 105 ALA A O 1
ATOM 811 N N . ARG A 1 106 ? 38.433 -8.037 -32.641 1.00 41.72 106 ARG A N 1
ATOM 812 C CA . ARG A 1 106 ? 39.666 -8.593 -33.234 1.00 41.72 106 ARG A CA 1
ATOM 813 C C . ARG A 1 106 ? 39.542 -10.101 -33.469 1.00 41.72 106 ARG A C 1
ATOM 815 O O . ARG A 1 106 ? 39.303 -10.845 -32.519 1.00 41.72 106 ARG A O 1
ATOM 822 N N . PRO A 1 107 ? 39.767 -10.591 -34.704 1.00 49.41 107 PRO A N 1
ATOM 823 C CA . PRO A 1 107 ? 39.846 -12.016 -34.955 1.00 49.41 107 PRO A CA 1
ATOM 824 C C . PRO A 1 107 ? 41.210 -12.507 -34.463 1.00 49.41 107 PRO A C 1
ATOM 826 O O . PRO A 1 107 ? 42.241 -12.265 -35.084 1.00 49.41 107 PRO A O 1
ATOM 829 N N . GLY A 1 108 ? 41.206 -13.186 -33.318 1.00 47.81 108 GLY A N 1
ATOM 830 C CA . GLY A 1 108 ? 42.355 -13.938 -32.823 1.00 47.81 108 GLY A CA 1
ATOM 831 C C . GLY A 1 108 ? 42.983 -13.361 -31.559 1.00 47.81 108 GLY A C 1
ATOM 832 O O . GLY A 1 108 ? 43.926 -12.579 -31.620 1.00 47.81 108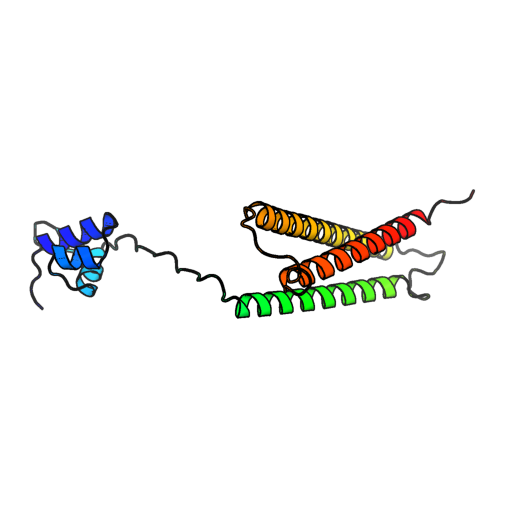 GLY A O 1
ATOM 833 N N . GLY A 1 109 ? 42.528 -13.841 -30.400 1.00 41.78 109 GLY A N 1
ATOM 834 C CA . GLY A 1 109 ? 43.301 -13.728 -29.164 1.00 41.78 109 GLY A CA 1
ATOM 835 C C . GLY A 1 109 ? 42.473 -13.757 -27.886 1.00 41.78 109 GLY A C 1
ATOM 836 O O . GLY A 1 109 ? 42.056 -12.716 -27.426 1.00 41.78 109 GLY A O 1
ATOM 837 N N . ARG A 1 110 ? 42.322 -14.951 -27.294 1.00 49.91 110 ARG A N 1
ATOM 838 C CA . ARG A 1 110 ? 42.114 -15.213 -25.851 1.00 49.91 110 ARG A CA 1
ATOM 839 C C . ARG A 1 110 ? 41.231 -14.226 -25.058 1.00 49.91 110 ARG A C 1
ATOM 841 O O . ARG A 1 110 ? 41.742 -13.592 -24.151 1.00 49.91 110 ARG A O 1
ATOM 848 N N . ASP A 1 111 ? 39.914 -14.257 -25.256 1.00 45.59 111 ASP A N 1
ATOM 849 C CA . ASP A 1 111 ? 38.958 -13.630 -24.327 1.00 45.59 111 ASP A CA 1
ATOM 850 C C . ASP A 1 111 ? 37.759 -14.553 -24.057 1.00 45.59 111 ASP A C 1
ATOM 852 O O . ASP A 1 111 ? 36.671 -14.418 -24.615 1.00 45.59 111 ASP A O 1
ATOM 856 N N . CYS A 1 112 ? 37.960 -15.544 -23.186 1.00 45.34 112 CYS A N 1
ATOM 857 C CA . CYS A 1 112 ? 36.908 -16.484 -22.779 1.00 45.34 112 CYS A CA 1
ATOM 858 C C . CYS A 1 112 ? 35.887 -15.843 -21.814 1.00 45.34 112 CYS A C 1
ATOM 860 O O . CYS A 1 112 ? 34.791 -16.365 -21.651 1.00 45.34 112 CYS A O 1
ATOM 862 N N . GLY A 1 113 ? 36.240 -14.720 -21.171 1.00 46.78 113 GLY A N 1
ATOM 863 C CA . GLY A 1 113 ? 35.427 -14.079 -20.129 1.00 46.78 113 GLY A CA 1
ATOM 864 C C . GLY A 1 113 ? 34.476 -12.983 -20.625 1.00 46.78 113 GLY A C 1
ATOM 865 O O . GLY A 1 113 ? 33.350 -12.904 -20.143 1.00 46.78 113 GLY A O 1
ATOM 866 N N . ALA A 1 114 ? 34.887 -12.168 -21.605 1.00 49.16 114 ALA A N 1
ATOM 867 C CA . ALA A 1 114 ? 34.090 -11.037 -22.103 1.00 49.16 114 ALA A CA 1
ATOM 868 C C . ALA A 1 114 ? 32.855 -11.494 -22.906 1.00 49.16 114 ALA A C 1
ATOM 870 O O . ALA A 1 114 ? 31.743 -10.984 -22.733 1.00 49.16 114 ALA A O 1
ATOM 871 N N . ARG A 1 115 ? 33.028 -12.550 -23.710 1.00 47.12 115 ARG A N 1
ATOM 872 C CA . ARG A 1 115 ? 31.960 -13.156 -24.517 1.00 47.12 115 ARG A CA 1
ATOM 873 C C . ARG A 1 115 ? 30.882 -13.823 -23.657 1.00 47.12 115 ARG A C 1
ATOM 875 O O . ARG A 1 115 ? 29.698 -13.725 -23.968 1.00 47.12 115 ARG A O 1
ATOM 882 N N . GLU A 1 116 ? 31.276 -14.443 -22.543 1.00 50.59 116 GLU A N 1
ATOM 883 C CA . GLU A 1 116 ? 30.339 -14.997 -21.558 1.00 50.59 116 GLU A CA 1
ATOM 884 C C . GLU A 1 116 ? 29.564 -13.907 -20.815 1.00 50.59 116 GLU A C 1
ATOM 886 O O . GLU A 1 116 ? 28.374 -14.083 -20.554 1.00 50.59 116 GLU A O 1
ATOM 891 N N . THR A 1 117 ? 30.191 -12.772 -20.489 1.00 56.00 117 THR A N 1
ATOM 892 C CA . THR A 1 117 ? 29.478 -11.641 -19.873 1.00 56.00 117 THR A CA 1
ATOM 893 C C . THR A 1 117 ? 28.482 -10.994 -20.834 1.00 56.00 117 THR A C 1
ATOM 895 O O . THR A 1 117 ? 27.342 -10.771 -20.439 1.00 56.00 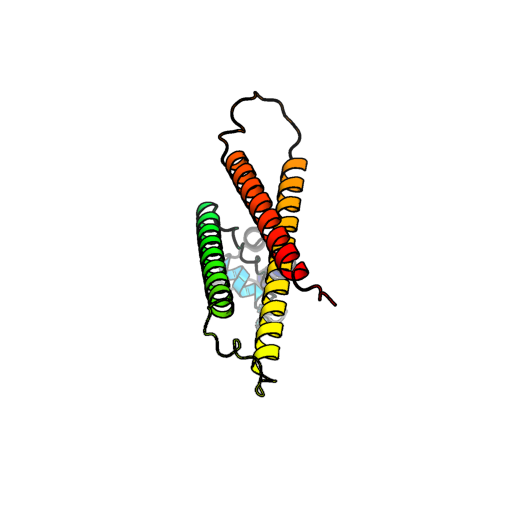117 THR A O 1
ATOM 898 N N . SER A 1 118 ? 28.850 -10.807 -22.106 1.00 56.66 118 SER A N 1
ATOM 899 C CA . SER A 1 118 ? 27.967 -10.235 -23.134 1.00 56.66 118 SER A CA 1
ATOM 900 C C . SER A 1 118 ? 26.764 -11.141 -23.450 1.00 56.66 118 SER A C 1
ATOM 902 O O . SER A 1 118 ? 25.619 -10.684 -23.501 1.00 56.66 118 SER A O 1
ATOM 904 N N . ALA A 1 119 ? 26.981 -12.459 -23.537 1.00 60.00 119 ALA A N 1
ATOM 905 C CA . ALA A 1 119 ? 25.899 -13.432 -23.700 1.00 60.00 119 ALA A CA 1
ATOM 906 C C . ALA A 1 119 ? 24.966 -13.490 -22.474 1.00 60.00 119 ALA A C 1
ATOM 908 O O . ALA A 1 119 ? 23.745 -13.534 -22.622 1.00 60.00 119 ALA A O 1
ATOM 909 N N . ARG A 1 120 ? 25.519 -13.438 -21.251 1.00 63.19 120 ARG A N 1
ATOM 910 C CA . ARG A 1 120 ? 24.726 -13.413 -20.007 1.00 63.19 120 ARG A CA 1
ATOM 911 C C . ARG A 1 120 ? 23.926 -12.127 -19.845 1.00 63.19 120 ARG A C 1
ATOM 913 O O . ARG A 1 120 ? 22.832 -12.168 -19.285 1.00 63.19 120 ARG A O 1
ATOM 920 N N . ASP A 1 121 ? 24.451 -10.997 -20.297 1.00 63.47 121 ASP A N 1
ATOM 921 C CA . ASP A 1 121 ? 23.731 -9.726 -20.247 1.00 63.47 121 ASP A CA 1
ATOM 922 C C . ASP A 1 121 ? 22.616 -9.683 -21.299 1.00 63.47 121 ASP A C 1
ATOM 924 O O . ASP A 1 121 ? 21.488 -9.324 -20.962 1.00 63.47 121 ASP A O 1
ATOM 928 N N . SER A 1 122 ? 22.860 -10.228 -22.494 1.00 69.56 122 SER A N 1
ATOM 929 C CA . SER A 1 122 ? 21.825 -10.445 -23.517 1.00 69.56 122 SER A CA 1
ATOM 930 C C . SER A 1 122 ? 20.697 -11.365 -23.023 1.00 69.56 122 SER 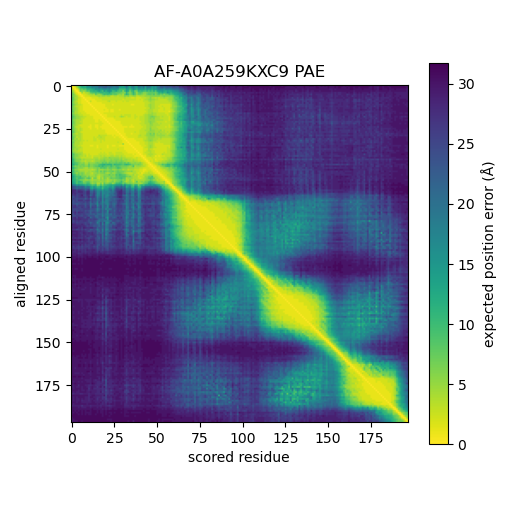A C 1
ATOM 932 O O . SER A 1 122 ? 19.516 -11.100 -23.245 1.00 69.56 122 SER A O 1
ATOM 934 N N . GLU A 1 123 ? 21.030 -12.430 -22.287 1.00 67.50 123 GLU A N 1
ATOM 935 C CA . GLU A 1 123 ? 20.042 -13.340 -21.695 1.00 67.50 123 GLU A CA 1
ATOM 936 C C . GLU A 1 123 ? 19.200 -12.658 -20.599 1.00 67.50 123 GLU A C 1
ATOM 938 O O . GLU A 1 123 ? 17.987 -12.878 -20.506 1.00 67.50 123 GLU A O 1
ATOM 943 N N . LYS A 1 124 ? 19.815 -11.811 -19.760 1.00 73.50 124 LYS A N 1
ATOM 944 C CA . LYS A 1 124 ? 19.090 -11.013 -18.753 1.00 73.50 124 LYS A CA 1
ATOM 945 C C . LYS A 1 124 ? 18.146 -10.014 -19.413 1.00 73.50 124 LYS A C 1
ATOM 947 O O . LYS A 1 124 ? 17.008 -9.882 -18.960 1.00 73.50 124 LYS A O 1
ATOM 952 N N . ASP A 1 125 ? 18.593 -9.359 -20.477 1.00 65.81 125 ASP A N 1
ATOM 953 C CA . ASP A 1 125 ? 17.790 -8.383 -21.208 1.00 65.81 125 ASP A CA 1
ATOM 954 C C . ASP A 1 125 ? 16.611 -9.070 -21.924 1.00 65.81 125 ASP A C 1
ATOM 956 O O . ASP A 1 125 ? 15.471 -8.614 -21.811 1.00 65.81 125 ASP A O 1
ATOM 960 N N . ALA A 1 126 ? 16.815 -10.249 -22.526 1.00 78.75 126 ALA A N 1
ATOM 961 C CA . ALA A 1 126 ? 15.731 -11.065 -23.083 1.00 78.75 126 ALA A CA 1
ATOM 962 C C . ALA A 1 126 ? 14.695 -11.479 -22.017 1.00 78.75 126 ALA A C 1
ATOM 964 O O . ALA A 1 126 ? 13.483 -11.397 -22.245 1.00 78.75 126 ALA A O 1
ATOM 965 N N . LYS A 1 127 ? 15.150 -11.868 -20.817 1.00 71.62 127 LYS A N 1
ATOM 966 C CA . LYS A 1 127 ? 14.262 -12.179 -19.682 1.00 71.62 127 LYS A CA 1
ATOM 967 C C . LYS A 1 127 ? 13.482 -10.949 -19.218 1.00 71.62 127 LYS A C 1
ATOM 969 O O . LYS A 1 127 ? 12.282 -11.058 -18.962 1.00 71.62 127 LYS A O 1
ATOM 974 N N . ALA A 1 128 ? 14.124 -9.784 -19.139 1.00 75.06 128 ALA A N 1
ATOM 975 C CA . ALA A 1 128 ? 13.464 -8.533 -18.779 1.00 75.06 128 ALA A CA 1
ATOM 976 C C . ALA A 1 128 ? 12.368 -8.163 -19.794 1.00 75.06 128 ALA A C 1
ATOM 978 O O . ALA A 1 128 ? 11.244 -7.841 -19.401 1.00 75.06 128 ALA A O 1
ATOM 979 N N . LEU A 1 129 ? 12.649 -8.300 -21.094 1.00 75.12 129 LEU A N 1
ATOM 980 C CA . LEU A 1 129 ? 11.675 -8.064 -22.162 1.00 75.12 129 LEU A CA 1
ATOM 981 C C . LEU A 1 129 ? 10.500 -9.048 -22.112 1.00 75.12 129 LEU A C 1
ATOM 983 O O . LEU A 1 129 ? 9.349 -8.633 -22.255 1.00 75.12 129 LEU A O 1
ATOM 987 N N . ALA A 1 130 ? 10.754 -10.330 -21.848 1.00 80.38 130 ALA A N 1
ATOM 988 C CA . ALA A 1 130 ? 9.697 -11.330 -21.702 1.00 80.38 130 ALA A CA 1
ATOM 989 C C . ALA A 1 130 ? 8.760 -11.016 -20.522 1.00 80.38 130 ALA A C 1
ATOM 991 O O . ALA A 1 130 ? 7.537 -11.138 -20.641 1.00 80.38 130 ALA A O 1
ATOM 992 N N . VAL A 1 131 ? 9.315 -10.557 -19.394 1.00 81.94 131 VAL A N 1
ATOM 993 C CA . VAL A 1 131 ? 8.528 -10.108 -18.235 1.00 81.94 131 VAL A CA 1
ATOM 994 C C . VAL A 1 131 ? 7.694 -8.877 -18.587 1.00 81.94 131 VAL A C 1
ATOM 996 O O . VAL A 1 131 ? 6.501 -8.853 -18.292 1.00 81.94 131 VAL A O 1
ATOM 999 N N . LEU A 1 132 ? 8.271 -7.886 -19.272 1.00 72.31 132 LEU A N 1
ATOM 1000 C CA . LEU A 1 132 ? 7.532 -6.701 -19.718 1.00 72.31 132 LEU A CA 1
ATOM 1001 C C . LEU A 1 132 ? 6.390 -7.064 -20.679 1.00 72.31 132 LEU A C 1
ATOM 1003 O O . LEU A 1 132 ? 5.266 -6.595 -20.498 1.00 72.31 132 LEU A O 1
ATOM 1007 N N . ALA A 1 133 ? 6.632 -7.947 -21.650 1.00 77.81 133 ALA A N 1
ATOM 1008 C CA . ALA A 1 133 ? 5.607 -8.420 -22.580 1.00 77.81 133 ALA A CA 1
ATOM 1009 C C . ALA A 1 133 ? 4.460 -9.145 -21.855 1.00 77.81 133 ALA A C 1
ATOM 1011 O O . ALA A 1 133 ? 3.283 -8.932 -22.166 1.00 77.81 133 ALA A O 1
ATOM 1012 N N . ARG A 1 134 ? 4.789 -9.960 -20.845 1.00 75.06 134 ARG A N 1
ATOM 1013 C CA . ARG A 1 134 ? 3.800 -10.624 -19.991 1.00 75.06 134 ARG A CA 1
ATOM 1014 C C . ARG A 1 134 ? 2.964 -9.618 -19.202 1.00 75.06 134 ARG A C 1
ATOM 1016 O O . ARG A 1 134 ? 1.741 -9.712 -19.237 1.00 75.06 134 ARG A O 1
ATOM 1023 N N . VAL A 1 135 ? 3.594 -8.635 -18.561 1.00 81.00 135 VAL A N 1
ATOM 1024 C CA . VAL A 1 135 ? 2.891 -7.591 -17.798 1.00 81.00 135 VAL A CA 1
ATOM 1025 C C . VAL A 1 135 ? 1.956 -6.785 -18.704 1.00 81.00 135 VAL A C 1
ATOM 1027 O O . VAL A 1 135 ? 0.812 -6.538 -18.339 1.00 81.00 135 VAL A O 1
ATOM 1030 N N . VAL A 1 136 ? 2.384 -6.434 -19.920 1.00 75.88 136 VAL A N 1
ATOM 1031 C CA . VAL A 1 136 ? 1.529 -5.740 -20.902 1.00 75.88 136 VAL A CA 1
ATOM 1032 C C . VAL A 1 136 ? 0.332 -6.600 -21.326 1.00 75.88 136 VAL A C 1
ATOM 1034 O O . VAL A 1 136 ? -0.774 -6.080 -21.488 1.00 75.88 136 VAL A O 1
ATOM 1037 N N . ARG A 1 137 ? 0.514 -7.917 -21.495 1.00 70.81 137 ARG A N 1
ATOM 1038 C CA . ARG A 1 137 ? -0.593 -8.845 -21.781 1.00 70.81 137 ARG A CA 1
ATOM 1039 C C . ARG A 1 137 ? -1.575 -8.922 -20.609 1.00 70.81 137 ARG A C 1
ATOM 1041 O O . ARG A 1 137 ? -2.777 -8.854 -20.847 1.00 70.81 137 ARG A O 1
ATOM 1048 N N . GLU A 1 138 ? -1.075 -9.046 -19.383 1.00 69.06 138 GLU A N 1
ATOM 1049 C CA . GLU A 1 138 ? -1.895 -9.124 -18.167 1.00 69.06 138 GLU A CA 1
ATOM 1050 C C . GLU A 1 138 ? -2.677 -7.822 -17.931 1.00 69.06 138 GLU A C 1
ATOM 1052 O O . GLU A 1 138 ? -3.879 -7.868 -17.684 1.00 69.06 138 GLU A O 1
ATOM 1057 N N . LEU A 1 139 ? -2.052 -6.656 -18.122 1.00 70.88 139 LEU A N 1
ATOM 1058 C CA . LEU A 1 139 ? -2.742 -5.362 -18.059 1.00 70.88 139 LEU A CA 1
ATOM 1059 C C . LEU A 1 139 ? -3.841 -5.241 -19.125 1.00 70.88 139 LEU A C 1
ATOM 1061 O O . LEU A 1 139 ? -4.943 -4.794 -18.821 1.00 70.88 139 LEU A O 1
ATOM 1065 N N . GLY A 1 140 ? -3.584 -5.704 -20.353 1.00 69.00 140 GLY A N 1
ATOM 1066 C CA . GLY A 1 140 ? -4.597 -5.716 -21.410 1.00 69.00 140 GLY A CA 1
ATOM 1067 C C . GLY A 1 140 ? -5.770 -6.668 -21.138 1.00 69.00 140 GLY A C 1
ATOM 1068 O O . GLY A 1 140 ? -6.890 -6.379 -21.553 1.00 69.00 140 GLY A O 1
ATOM 1069 N N . ALA A 1 141 ? -5.538 -7.787 -20.446 1.00 70.06 141 ALA A N 1
ATOM 1070 C CA . ALA A 1 141 ? -6.605 -8.695 -20.024 1.00 70.06 141 ALA A CA 1
ATOM 1071 C C . ALA A 1 141 ? -7.490 -8.052 -18.944 1.00 70.06 141 ALA A C 1
ATOM 1073 O O . ALA A 1 141 ? -8.712 -8.092 -19.058 1.00 70.06 141 ALA A O 1
ATOM 1074 N N . LEU A 1 142 ? -6.883 -7.372 -17.966 1.00 58.41 142 LEU A N 1
ATOM 1075 C CA . LEU A 1 142 ? -7.599 -6.649 -16.908 1.00 58.41 142 LEU A CA 1
ATOM 1076 C C . LEU A 1 142 ? -8.433 -5.473 -17.450 1.00 58.41 142 LEU A C 1
ATOM 1078 O O . LEU A 1 142 ? -9.545 -5.231 -16.971 1.00 58.41 142 LEU A O 1
ATOM 1082 N N . ASP A 1 143 ? -7.937 -4.764 -18.469 1.00 57.59 143 ASP A N 1
ATOM 1083 C CA . ASP A 1 143 ? -8.703 -3.722 -19.172 1.00 57.59 143 ASP A CA 1
ATOM 1084 C C . ASP A 1 143 ? -9.877 -4.324 -19.972 1.00 57.59 143 ASP A C 1
ATOM 1086 O O . ASP A 1 143 ? -10.977 -3.766 -19.985 1.00 57.59 143 ASP A O 1
ATOM 1090 N N . GLY A 1 144 ? -9.680 -5.494 -20.592 1.00 55.88 144 GLY A N 1
ATOM 1091 C CA . GLY A 1 144 ? -10.732 -6.236 -21.297 1.00 55.88 144 GLY A CA 1
ATOM 1092 C C . GLY A 1 144 ? -11.834 -6.759 -20.369 1.00 55.88 144 GLY A C 1
ATOM 1093 O O . GLY A 1 144 ? -13.017 -6.623 -20.678 1.00 55.88 144 GLY A O 1
ATOM 1094 N N . GLU A 1 145 ? -11.470 -7.285 -19.200 1.00 53.69 145 GLU A N 1
ATOM 1095 C CA . GLU A 1 145 ? -12.410 -7.709 -18.153 1.00 53.69 145 GLU A CA 1
ATOM 1096 C C . GLU A 1 145 ? -13.168 -6.514 -17.549 1.00 53.69 145 GLU A C 1
ATOM 1098 O O . GLU A 1 145 ? -14.376 -6.589 -17.311 1.00 53.69 145 GLU A O 1
ATOM 1103 N N . SER A 1 146 ? -12.494 -5.369 -17.390 1.00 49.94 146 SER A N 1
ATOM 110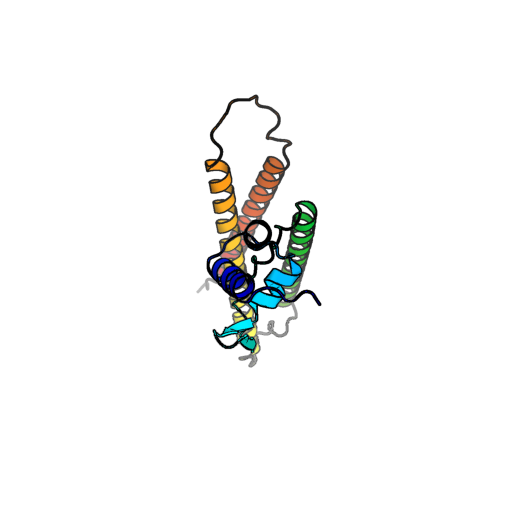4 C CA . SER A 1 146 ? -13.118 -4.112 -16.949 1.00 49.94 146 SER A CA 1
ATOM 1105 C C . SER A 1 146 ? -14.111 -3.550 -17.977 1.00 49.94 146 SER A C 1
ATOM 1107 O O . SER A 1 146 ? -15.106 -2.927 -17.595 1.00 49.94 146 SER A O 1
ATOM 1109 N N . ALA A 1 147 ? -13.880 -3.788 -19.274 1.00 52.81 147 ALA A N 1
ATOM 1110 C CA . ALA A 1 147 ? -14.810 -3.446 -20.350 1.00 52.81 147 ALA A CA 1
ATOM 1111 C C . ALA A 1 147 ? -15.982 -4.443 -20.459 1.00 52.81 147 ALA A C 1
ATOM 1113 O O . ALA A 1 147 ? -17.120 -4.021 -20.669 1.00 52.81 147 ALA A O 1
ATOM 1114 N N . ALA A 1 148 ? -15.738 -5.743 -20.256 1.00 52.47 148 ALA A N 1
ATOM 1115 C CA . ALA A 1 148 ? -16.761 -6.793 -20.292 1.00 52.47 148 ALA A CA 1
ATOM 1116 C C . ALA A 1 148 ? -17.741 -6.739 -19.101 1.00 52.47 148 ALA A C 1
ATOM 1118 O O . ALA A 1 148 ? -18.891 -7.154 -19.226 1.00 52.47 148 ALA A O 1
ATOM 1119 N N . GLY A 1 149 ? -17.328 -6.172 -17.960 1.00 47.03 149 GLY A N 1
ATOM 1120 C CA . GLY A 1 149 ? -18.192 -5.943 -16.794 1.00 47.03 149 GLY A CA 1
ATOM 1121 C C . GLY A 1 149 ? -19.186 -4.778 -16.932 1.00 47.03 149 GLY A C 1
ATOM 1122 O O . GLY A 1 149 ? -19.998 -4.557 -16.032 1.00 47.03 149 GLY A O 1
ATOM 1123 N N . LYS A 1 150 ? -19.152 -4.013 -18.034 1.00 45.44 150 LYS A N 1
ATOM 1124 C CA . LYS A 1 150 ? -20.048 -2.871 -18.256 1.00 45.44 150 LYS A CA 1
ATOM 1125 C C . LYS A 1 150 ? -21.151 -3.246 -19.246 1.00 45.44 150 LYS A C 1
ATOM 1127 O O . LYS A 1 150 ? -20.984 -3.136 -20.455 1.00 45.44 150 LYS A O 1
ATOM 1132 N N . SER A 1 151 ? -22.295 -3.686 -18.716 1.00 38.06 151 SER A N 1
ATOM 1133 C CA . SER A 1 151 ? -23.512 -3.905 -19.514 1.00 38.06 151 SER A CA 1
ATOM 1134 C C . SER A 1 151 ? -23.869 -2.659 -20.347 1.00 38.06 151 SER A C 1
ATOM 1136 O O . SER A 1 151 ? -23.733 -1.535 -19.846 1.00 38.06 151 SER A O 1
ATOM 1138 N N . PRO A 1 152 ? -24.343 -2.821 -21.598 1.00 46.94 152 PRO A N 1
ATOM 1139 C CA . PRO A 1 152 ? -24.581 -1.711 -22.505 1.00 46.94 152 PRO A CA 1
ATOM 1140 C C . PRO A 1 152 ? -25.942 -1.079 -22.200 1.00 46.94 152 PRO A C 1
ATOM 1142 O O . PRO A 1 152 ? -26.968 -1.483 -22.739 1.00 46.94 152 PRO A O 1
ATOM 1145 N N . ALA A 1 153 ? -25.962 -0.057 -21.349 1.00 38.38 153 ALA A N 1
ATOM 1146 C CA . ALA A 1 153 ? -27.064 0.897 -21.330 1.00 38.38 153 ALA A CA 1
ATOM 1147 C C . ALA A 1 153 ? -26.741 2.027 -22.321 1.00 38.38 153 ALA A C 1
ATOM 1149 O O . ALA A 1 153 ? -25.972 2.941 -22.036 1.00 38.38 153 ALA A O 1
ATOM 1150 N N . THR A 1 154 ? -27.278 1.856 -23.526 1.00 43.38 154 THR A N 1
ATOM 1151 C CA . THR A 1 154 ? -27.759 2.858 -24.489 1.00 43.38 154 THR A CA 1
ATOM 1152 C C . THR A 1 154 ? -27.343 4.318 -24.257 1.00 43.38 154 THR A C 1
ATOM 1154 O O . THR A 1 154 ? -27.793 4.959 -23.310 1.00 43.38 154 THR A O 1
ATOM 1157 N N . GLY A 1 155 ? -26.613 4.911 -25.211 1.00 35.16 155 GLY A N 1
ATOM 1158 C CA . GLY A 1 155 ? -26.521 6.373 -25.285 1.00 35.16 155 GLY A CA 1
ATOM 1159 C C . GLY A 1 155 ? -25.448 6.954 -26.202 1.00 35.16 155 GLY A C 1
ATOM 1160 O O . GLY A 1 155 ? -24.402 7.361 -25.725 1.00 35.16 155 GLY A O 1
ATOM 1161 N N . LYS A 1 156 ? -25.786 7.067 -27.494 1.00 36.84 156 LYS A N 1
ATOM 1162 C CA . LYS A 1 156 ? -25.251 7.993 -28.516 1.00 36.84 156 LYS A CA 1
ATOM 1163 C C . LYS A 1 156 ? -23.734 8.005 -28.780 1.00 36.84 156 LYS A C 1
ATOM 1165 O O . LYS A 1 156 ? -22.910 8.484 -28.007 1.00 36.84 156 LYS A O 1
ATOM 1170 N N . GLY A 1 157 ? -23.415 7.552 -29.994 1.00 43.94 157 GLY A N 1
ATOM 1171 C CA . GLY A 1 157 ? -22.108 7.654 -30.627 1.00 43.94 157 GLY A CA 1
ATOM 1172 C C . GLY A 1 157 ? -21.580 9.088 -30.711 1.00 43.94 157 GLY A C 1
ATOM 1173 O O . GLY A 1 157 ? -22.336 10.052 -30.809 1.00 43.94 157 GLY A O 1
ATOM 1174 N N . GLY A 1 158 ? -20.252 9.193 -30.666 1.00 40.16 158 GLY A N 1
ATOM 1175 C CA . GLY A 1 158 ? -19.498 10.425 -30.905 1.00 40.16 158 GLY A CA 1
ATOM 1176 C C . GLY A 1 158 ? -18.392 10.697 -29.881 1.00 40.16 158 GLY A C 1
ATOM 1177 O O . GLY A 1 158 ? -17.320 11.157 -30.255 1.00 40.16 158 GLY A O 1
ATOM 1178 N N . ALA A 1 159 ? -18.592 10.358 -28.602 1.00 46.00 159 ALA A N 1
ATOM 1179 C CA . ALA A 1 159 ? -17.694 10.812 -27.528 1.00 46.00 159 ALA A CA 1
ATOM 1180 C C . ALA A 1 159 ? -16.592 9.813 -27.113 1.00 46.00 159 ALA A C 1
ATOM 1182 O O . ALA A 1 159 ? -15.586 10.212 -26.521 1.00 46.00 159 ALA A O 1
ATOM 1183 N N . ALA A 1 160 ? -16.723 8.522 -27.445 1.00 49.94 160 ALA A N 1
ATOM 1184 C CA . ALA A 1 160 ? -15.736 7.501 -27.058 1.00 49.94 160 ALA A CA 1
ATOM 1185 C C . ALA A 1 160 ? -14.348 7.753 -27.680 1.00 49.94 160 ALA A C 1
ATOM 1187 O O . ALA A 1 160 ? -13.324 7.405 -27.097 1.00 49.94 160 ALA A O 1
ATOM 1188 N N . ALA A 1 161 ? -14.300 8.436 -28.830 1.00 47.00 161 ALA A N 1
ATOM 1189 C CA . ALA A 1 161 ? -13.058 8.781 -29.509 1.00 47.00 161 ALA A CA 1
ATOM 1190 C C . ALA A 1 161 ? -12.270 9.930 -28.840 1.00 47.00 161 ALA A C 1
ATOM 1192 O O . ALA A 1 161 ? -11.078 10.073 -29.100 1.00 47.00 161 ALA A O 1
ATOM 1193 N N . GLN A 1 162 ? -12.894 10.741 -27.986 1.00 45.38 162 GLN A N 1
ATOM 1194 C CA . GLN A 1 162 ? -12.214 11.816 -27.240 1.00 45.38 162 GLN A CA 1
ATOM 1195 C C . GLN A 1 162 ? -12.201 11.567 -25.729 1.00 45.38 162 GLN A C 1
ATOM 1197 O O . GLN A 1 162 ? -11.660 12.356 -24.959 1.00 45.38 162 GLN A O 1
ATOM 1202 N N . SER A 1 163 ? -12.778 10.449 -25.295 1.00 52.62 163 SER A N 1
ATOM 1203 C CA . SER A 1 163 ? -12.688 9.999 -23.914 1.00 52.62 163 SER A CA 1
ATOM 1204 C C . SER A 1 163 ? -11.236 9.646 -23.595 1.00 52.62 163 SER A C 1
ATOM 1206 O O . SER A 1 163 ? -10.567 8.992 -24.394 1.00 52.62 163 SER A O 1
ATOM 1208 N N . GLU A 1 164 ? -10.757 10.020 -22.408 1.00 54.50 164 GLU A N 1
ATOM 1209 C CA . GLU A 1 164 ? -9.427 9.620 -21.928 1.00 54.50 164 GLU A CA 1
ATOM 1210 C C . GLU A 1 164 ? -9.190 8.103 -22.029 1.00 54.50 164 GLU A C 1
ATOM 1212 O O . GLU A 1 164 ? -8.077 7.677 -22.318 1.00 54.50 164 GLU A O 1
ATOM 1217 N N . GLU A 1 165 ? -10.241 7.300 -21.850 1.00 55.12 165 GLU A N 1
ATOM 1218 C CA . GLU A 1 165 ? -10.239 5.843 -22.043 1.00 55.12 165 GLU A CA 1
ATOM 1219 C C . GLU A 1 165 ? -9.897 5.450 -23.494 1.00 55.12 165 GLU A C 1
ATOM 1221 O O . GLU A 1 165 ? -9.043 4.601 -23.734 1.00 55.12 165 GLU A O 1
ATOM 1226 N N . GLY A 1 166 ? -10.502 6.121 -24.482 1.00 57.97 166 GLY A N 1
ATOM 1227 C CA . GLY A 1 166 ? -10.271 5.860 -25.905 1.00 57.97 166 GLY A CA 1
ATOM 1228 C C . GLY A 1 166 ? -8.907 6.351 -26.401 1.00 57.97 166 GLY A C 1
ATOM 1229 O O . GLY A 1 166 ? -8.321 5.743 -27.297 1.00 57.97 166 GLY A O 1
ATOM 1230 N N . LEU A 1 167 ? -8.370 7.419 -25.799 1.00 59.66 167 LEU A N 1
ATOM 1231 C CA . LEU A 1 167 ? -7.000 7.886 -26.044 1.00 59.66 167 LEU A CA 1
ATOM 1232 C C . LEU A 1 167 ? -5.960 6.942 -25.420 1.00 59.66 167 LEU A C 1
ATOM 1234 O O . LEU A 1 167 ? -4.949 6.647 -26.054 1.00 59.66 167 LEU A O 1
ATOM 1238 N N . ARG A 1 168 ? -6.226 6.410 -24.218 1.00 63.41 168 ARG A N 1
ATOM 1239 C CA . ARG A 1 168 ? -5.392 5.371 -23.588 1.00 63.41 168 ARG A CA 1
ATOM 1240 C C . ARG A 1 168 ? -5.376 4.085 -24.403 1.00 63.41 168 ARG A C 1
ATOM 1242 O O . ARG A 1 168 ? -4.291 3.564 -24.634 1.00 63.41 168 ARG A O 1
ATOM 1249 N N . GLY A 1 169 ? -6.532 3.638 -24.897 1.00 65.44 169 GLY A N 1
ATOM 1250 C CA . GLY A 1 169 ? -6.626 2.478 -25.789 1.00 65.44 169 GLY A CA 1
ATOM 1251 C C . GLY A 1 169 ? -5.776 2.650 -27.051 1.00 65.44 169 GLY A C 1
ATOM 1252 O O . GLY A 1 169 ? -4.933 1.810 -27.347 1.00 65.44 169 GLY A O 1
ATOM 1253 N N . ARG A 1 170 ? -5.879 3.802 -27.734 1.00 66.88 170 ARG A N 1
ATOM 1254 C CA . ARG A 1 170 ? -5.046 4.090 -28.919 1.00 66.88 170 ARG A CA 1
ATOM 1255 C C . ARG A 1 170 ? -3.552 4.161 -28.623 1.00 66.88 170 ARG A C 1
ATOM 1257 O O . ARG A 1 170 ? -2.760 3.658 -29.420 1.00 66.88 170 ARG A O 1
ATOM 1264 N N . ASN A 1 171 ? -3.154 4.770 -27.507 1.00 69.31 171 ASN A N 1
ATOM 1265 C CA . ASN A 1 171 ? -1.748 4.812 -27.104 1.00 69.31 171 ASN A CA 1
ATOM 1266 C C . ASN A 1 171 ? -1.222 3.408 -26.778 1.00 69.31 171 ASN A C 1
ATOM 1268 O O . ASN A 1 171 ? -0.118 3.065 -27.195 1.00 69.31 171 ASN A O 1
ATOM 1272 N N . LEU A 1 172 ? -2.027 2.571 -26.116 1.00 75.44 172 LEU A N 1
ATOM 1273 C CA . LEU A 1 172 ? -1.678 1.184 -25.814 1.00 75.44 172 LEU A CA 1
ATOM 1274 C C . LEU A 1 172 ? -1.545 0.340 -27.088 1.00 75.44 172 LEU A C 1
ATOM 1276 O O . LEU A 1 172 ? -0.580 -0.402 -27.231 1.00 75.44 172 LEU A O 1
ATOM 1280 N N . ASP A 1 173 ? -2.454 0.490 -28.050 1.00 72.69 173 ASP A N 1
ATOM 1281 C CA . ASP A 1 173 ? -2.389 -0.222 -29.333 1.00 72.69 173 ASP A CA 1
ATOM 1282 C C . ASP A 1 173 ? -1.217 0.240 -30.209 1.00 72.69 173 ASP A C 1
ATOM 1284 O O . ASP A 1 173 ? -0.669 -0.526 -31.006 1.00 72.69 173 ASP A O 1
ATOM 1288 N N . THR A 1 174 ? -0.818 1.504 -30.076 1.00 74.88 174 THR A N 1
ATOM 1289 C CA . THR A 1 174 ? 0.377 2.046 -30.736 1.00 74.88 174 THR A CA 1
ATOM 1290 C C . THR A 1 174 ? 1.635 1.464 -30.099 1.00 74.88 174 THR A C 1
ATOM 1292 O O . THR A 1 174 ? 2.493 0.940 -30.806 1.00 74.88 174 THR A O 1
ATOM 1295 N N . PHE A 1 175 ? 1.695 1.443 -28.766 1.00 67.06 175 PHE A N 1
ATOM 1296 C CA . PHE A 1 175 ? 2.787 0.831 -28.014 1.00 67.06 175 PHE A CA 1
ATOM 1297 C C . PHE A 1 175 ? 2.915 -0.675 -28.290 1.00 67.06 175 PHE A C 1
ATOM 1299 O O . PHE A 1 175 ? 4.013 -1.166 -28.524 1.00 67.06 175 PHE A O 1
ATOM 1306 N N . ARG A 1 176 ? 1.799 -1.410 -28.352 1.00 81.50 176 ARG A N 1
ATOM 1307 C CA . ARG A 1 176 ? 1.769 -2.838 -28.711 1.00 81.50 176 ARG A CA 1
ATOM 1308 C C . ARG A 1 176 ? 2.331 -3.105 -30.104 1.00 81.50 176 ARG A C 1
ATOM 1310 O O . ARG A 1 176 ? 3.084 -4.059 -30.275 1.00 81.50 176 ARG A O 1
ATOM 1317 N N . ARG A 1 177 ? 1.983 -2.272 -31.090 1.00 74.31 177 ARG A N 1
ATOM 1318 C CA . ARG A 1 177 ? 2.515 -2.390 -32.457 1.00 74.31 177 ARG A CA 1
ATOM 1319 C C . ARG A 1 177 ? 4.007 -2.099 -32.520 1.00 74.31 177 ARG A C 1
ATOM 1321 O O . ARG A 1 177 ? 4.731 -2.831 -33.185 1.00 74.31 177 ARG A O 1
ATOM 1328 N N . GLU A 1 178 ? 4.471 -1.079 -31.809 1.00 73.06 178 GLU A N 1
ATOM 1329 C CA . GLU A 1 178 ? 5.902 -0.776 -31.719 1.00 73.06 178 GLU A CA 1
ATOM 1330 C C . GLU A 1 178 ? 6.679 -1.872 -30.977 1.00 73.06 178 GLU A C 1
ATOM 1332 O O . GLU A 1 178 ? 7.771 -2.239 -31.403 1.00 73.06 178 GLU A O 1
ATOM 1337 N N . LEU A 1 179 ? 6.100 -2.468 -29.931 1.00 72.19 179 LEU A N 1
ATOM 1338 C CA . LEU A 1 179 ? 6.692 -3.603 -29.224 1.00 72.19 179 LEU A CA 1
ATOM 1339 C C . LEU A 1 179 ? 6.806 -4.839 -30.128 1.00 72.19 179 LEU A C 1
ATOM 1341 O O . LEU A 1 179 ? 7.865 -5.456 -30.164 1.00 72.19 179 LEU A O 1
ATOM 1345 N N . ALA A 1 180 ? 5.760 -5.165 -30.894 1.00 80.00 180 ALA A N 1
ATOM 1346 C CA . ALA A 1 180 ? 5.801 -6.252 -31.874 1.00 80.00 180 ALA A CA 1
ATOM 1347 C C . ALA A 1 180 ? 6.903 -6.016 -32.919 1.00 80.00 180 ALA A C 1
ATOM 1349 O O . ALA A 1 180 ? 7.786 -6.849 -33.072 1.00 80.00 180 ALA A O 1
ATOM 1350 N N . ARG A 1 181 ? 6.956 -4.816 -33.515 1.00 72.31 181 ARG A N 1
ATOM 1351 C CA . ARG A 1 181 ? 8.010 -4.438 -34.475 1.00 72.31 181 ARG A CA 1
ATOM 1352 C C . ARG A 1 181 ? 9.426 -4.503 -33.900 1.00 72.31 181 ARG A C 1
ATOM 1354 O O . ARG A 1 181 ? 10.382 -4.680 -34.649 1.00 72.31 181 ARG A O 1
ATOM 1361 N N . ARG A 1 182 ? 9.606 -4.259 -32.599 1.00 73.56 182 ARG A N 1
ATOM 1362 C CA . ARG A 1 182 ? 10.917 -4.360 -31.936 1.00 73.56 182 ARG A CA 1
ATOM 1363 C C . ARG A 1 182 ? 11.294 -5.814 -31.652 1.00 73.56 182 ARG A C 1
ATOM 1365 O O . ARG A 1 182 ? 12.448 -6.167 -31.856 1.00 73.56 182 ARG A O 1
ATOM 1372 N N . LEU A 1 183 ? 10.337 -6.648 -31.244 1.00 78.81 183 LEU A N 1
ATOM 1373 C CA . LEU A 1 183 ? 10.550 -8.090 -31.077 1.00 78.81 183 LEU A CA 1
ATOM 1374 C C . LEU A 1 183 ? 10.854 -8.778 -32.413 1.00 78.81 183 LEU A C 1
ATOM 1376 O O . LEU A 1 183 ? 11.754 -9.611 -32.460 1.00 78.81 183 LEU A O 1
ATOM 1380 N N . ASP A 1 184 ? 10.168 -8.388 -33.488 1.00 76.69 184 ASP A N 1
ATOM 1381 C CA . ASP A 1 184 ? 10.422 -8.913 -34.833 1.00 76.69 184 ASP A CA 1
ATOM 1382 C C . ASP A 1 184 ? 11.835 -8.541 -35.310 1.00 76.69 184 ASP A C 1
ATOM 1384 O O . ASP A 1 184 ? 12.584 -9.413 -35.735 1.00 76.69 184 ASP A O 1
ATOM 1388 N N . ARG A 1 185 ? 12.269 -7.288 -35.103 1.00 68.44 185 ARG A N 1
ATOM 1389 C CA . ARG A 1 185 ? 13.654 -6.864 -35.387 1.00 68.44 185 ARG A CA 1
ATOM 1390 C C . ARG A 1 185 ? 14.703 -7.625 -34.577 1.00 68.44 185 ARG A C 1
ATOM 1392 O O . ARG A 1 185 ? 15.773 -7.915 -35.097 1.00 68.44 185 ARG A O 1
ATOM 1399 N N . LEU A 1 186 ? 14.418 -7.944 -33.314 1.00 71.19 186 LEU A N 1
ATOM 1400 C CA . LEU A 1 186 ? 15.338 -8.715 -32.472 1.00 71.19 186 LEU A CA 1
ATOM 1401 C C . LEU A 1 186 ? 15.430 -10.179 -32.928 1.00 71.19 186 LEU A C 1
ATOM 1403 O O . LEU A 1 186 ? 16.490 -10.790 -32.844 1.00 71.19 186 LEU A O 1
ATOM 1407 N N . ARG A 1 187 ? 14.319 -10.732 -33.426 1.00 71.19 187 ARG A N 1
ATOM 1408 C CA . ARG A 1 187 ? 14.260 -12.075 -34.005 1.00 71.19 187 ARG A CA 1
ATOM 1409 C C . ARG A 1 187 ? 15.027 -12.145 -35.326 1.00 71.19 187 ARG A C 1
ATOM 1411 O O . ARG A 1 187 ? 15.848 -13.034 -35.497 1.00 71.19 187 ARG A O 1
ATOM 1418 N N . GLU A 1 188 ? 14.829 -11.168 -36.205 1.00 71.81 188 GLU A N 1
ATOM 1419 C CA . GLU A 1 188 ? 15.558 -11.046 -37.474 1.00 71.81 188 GLU A CA 1
ATOM 1420 C C . GLU A 1 188 ? 17.056 -10.763 -37.260 1.00 71.81 188 GLU A C 1
ATOM 1422 O O . GLU A 1 188 ? 17.894 -11.284 -37.990 1.00 71.81 188 GLU A O 1
ATOM 1427 N N . GLY A 1 189 ? 17.413 -9.996 -36.224 1.00 50.31 189 GLY A N 1
ATOM 1428 C CA . GLY A 1 189 ? 18.804 -9.758 -35.825 1.00 50.31 189 GLY A CA 1
ATOM 1429 C C . GLY A 1 189 ? 19.490 -10.965 -35.170 1.00 50.31 189 GLY A C 1
ATOM 1430 O O . GLY A 1 189 ? 20.715 -11.041 -35.182 1.00 50.31 189 GLY A O 1
ATOM 1431 N N . GLY A 1 190 ? 18.719 -11.917 -34.630 1.00 50.41 190 GLY A N 1
ATOM 1432 C CA . GLY A 1 190 ? 19.218 -13.194 -34.107 1.00 50.41 190 GLY A CA 1
ATOM 1433 C C . GLY A 1 190 ? 19.386 -14.282 -35.176 1.00 50.41 190 GLY A C 1
ATOM 1434 O O . GLY A 1 190 ? 20.277 -15.117 -35.048 1.00 50.41 190 GLY A O 1
ATOM 1435 N N . ASP A 1 191 ? 18.586 -14.235 -36.247 1.00 45.34 191 ASP A N 1
ATOM 1436 C CA . ASP A 1 191 ? 18.609 -15.202 -37.360 1.00 45.34 191 ASP A CA 1
ATOM 1437 C C . ASP A 1 191 ? 19.607 -14.825 -38.485 1.00 45.34 191 ASP A C 1
ATOM 1439 O O . ASP A 1 191 ? 19.752 -15.549 -39.468 1.00 45.34 191 ASP A O 1
ATOM 1443 N N . GLY A 1 192 ? 20.344 -13.713 -38.355 1.00 43.44 192 GLY A N 1
ATOM 1444 C CA . GLY A 1 192 ? 21.343 -13.256 -39.336 1.00 43.44 192 GLY A CA 1
ATOM 1445 C C . GLY A 1 192 ? 22.700 -13.977 -39.301 1.00 43.44 192 GLY A C 1
ATOM 1446 O O . GLY A 1 192 ? 23.610 -13.590 -40.033 1.00 43.44 192 GLY A O 1
ATOM 1447 N N . ALA A 1 193 ? 22.860 -15.001 -38.460 1.00 43.66 193 ALA A N 1
ATOM 1448 C CA . ALA A 1 193 ? 24.090 -15.781 -38.331 1.00 43.66 193 ALA A CA 1
ATOM 1449 C C . ALA A 1 193 ? 23.878 -17.248 -38.750 1.00 43.66 193 ALA A C 1
ATOM 1451 O O . ALA A 1 193 ? 24.088 -18.159 -37.955 1.00 43.66 193 ALA A O 1
ATOM 1452 N N . GLU A 1 194 ? 23.479 -17.482 -40.003 1.00 38.47 194 GLU A N 1
ATOM 1453 C CA . GLU A 1 194 ? 23.608 -18.799 -40.645 1.00 38.47 194 GLU A CA 1
ATOM 1454 C C . GLU A 1 194 ? 24.896 -18.835 -41.500 1.00 38.47 194 GLU A C 1
ATOM 1456 O O . GLU A 1 194 ? 25.142 -17.914 -42.288 1.00 38.47 194 GLU A O 1
ATOM 1461 N N . PRO A 1 195 ? 25.759 -19.855 -41.323 1.00 49.44 195 PRO A N 1
ATOM 1462 C CA . PRO A 1 195 ? 27.068 -19.948 -41.957 1.00 49.44 195 PRO A CA 1
ATOM 1463 C C . PRO A 1 195 ? 26.946 -20.423 -43.410 1.00 49.44 195 PRO A C 1
ATOM 1465 O O . PRO A 1 195 ? 26.503 -21.536 -43.682 1.00 49.44 195 PRO A O 1
ATOM 1468 N N . ALA A 1 196 ? 27.409 -19.606 -44.356 1.00 42.88 196 ALA A N 1
ATOM 1469 C CA . ALA A 1 196 ? 27.680 -20.080 -45.708 1.00 42.88 196 ALA A CA 1
ATOM 1470 C C . ALA A 1 196 ? 28.930 -20.978 -45.686 1.00 42.88 196 ALA A C 1
ATOM 1472 O O . ALA A 1 196 ? 30.015 -20.528 -45.303 1.00 42.88 196 ALA A O 1
ATOM 1473 N N . GLY A 1 197 ? 28.737 -22.249 -46.049 1.00 39.72 197 GLY A N 1
ATOM 1474 C CA . GLY A 1 197 ? 29.804 -23.151 -46.487 1.00 39.72 197 GLY A CA 1
ATOM 1475 C C . GLY A 1 197 ? 30.350 -22.793 -47.863 1.00 39.72 197 GLY A C 1
ATOM 1476 O O . GLY A 1 197 ? 29.705 -21.991 -48.577 1.00 39.72 197 GLY A O 1
#

Secondary structure (DSSP, 8-state):
-----HHHHHHHHHHHHTT--HHHHHHHH---HHHHHHHHTEEE-TT--EEE-PPPP-------PPPPHHHHHHHHHHHHHHHHHHHHHHHHHHHHHSSTT-TT--SSS--TTHHHHHHHHHHHHHHHHHHHHHHHHHHHHHHHHHHHTS------TTSTTTSHHHHHHHHHHHHHHHHHHHHHHHHHHHTT-PPP-

Foldseek 3Di:
DPDQDLVLLQQLLVCVLVVHDLVVNCVVSVDDSVVSQVSVQWHQDPVRDIDGHHHDDPCPPPCPPPPPPVRVVVVVVVVVVVVVVVVVVVVVVVVQVVDPPPPVPDPDDDDPDPVVVVVVVVVVVVVVLVVVVVVLVVVVVVVVVVVVPDDDDDDDDDCCCVPPNNVVVVVSVVVVVVSVVVVVVVVVVVPVDDDDD